Protein AF-A0A7V9L856-F1 (afdb_monomer_lite)

Foldseek 3Di:
DPCVVVVLLPQFFADDDDDPDLAPPDQAAFLLRADLVRLLRLQVSSLVNRVHGGPPLLLNQLLVQLLVLLVVLVVQPDQWLVSSLVSSVVSSVVSSVVSPRDPDDRRDSPDPVSSVVSNLLGGHGSNLVVVQSVQLSVLSNVSSPDNLSNQDGGPPPCSSVVVVVSSDRPSVVVSVCSSVPVCPDPPPPDDPQDECDVVNLVVLLVVLLVLLVQLLPDQAPVSNVVSVVVNVVVVVVSCVVPVRYDYDPVSVVSNVVSVVSSVVSVVVNVVPPPDPPDPDPDDDDD

Sequence (286 aa):
MRAVLFVFVLAACGSKGGGDKLTSLGDTKKMGELSKEEKKQLCEDFKAYQKKTKPSDEETLKMACNAKAAISTMSSPATDDVGVQAACKKELESCIAKKEKSEEKELDCSSEDFLGKMGECKEITVGEITDCVKDMASVMKKFAGEDLCSGMKAGDKDAITKIFDKMKSTRCEALETKCKGTDKAADPANAGGGQMDDKLAEEALVKVKEYTGKMCACKDKACASEVSGAMNKWGEEMAAKNPNVKPSPAMTKKLTDAATEYAACMTKLVAEEPPLQSPTPAPPAP

Radius of gyration: 23.54 Å; chains: 1; bounding box: 70×42×64 Å

Structure (mmCIF, N/CA/C/O backbone):
data_AF-A0A7V9L856-F1
#
_entry.id   AF-A0A7V9L856-F1
#
loop_
_atom_site.group_PDB
_atom_site.id
_atom_site.type_symbol
_atom_site.label_atom_id
_atom_site.label_alt_id
_atom_site.label_comp_id
_atom_site.label_asym_id
_atom_site.label_entity_id
_atom_site.label_seq_id
_atom_site.pdbx_PDB_ins_code
_atom_site.Cartn_x
_atom_site.Cartn_y
_atom_site.Cartn_z
_atom_site.occupancy
_atom_site.B_iso_or_equiv
_atom_site.auth_seq_id
_atom_site.auth_comp_id
_atom_site.auth_asym_id
_atom_site.auth_atom_id
_atom_site.pdbx_PDB_model_num
ATOM 1 N N . MET A 1 1 ? -8.037 -0.964 -4.495 1.00 31.69 1 MET A N 1
ATOM 2 C CA . MET A 1 1 ? -7.867 -1.836 -3.307 1.00 31.69 1 MET A CA 1
ATOM 3 C C . MET A 1 1 ? -8.458 -1.141 -2.090 1.00 31.69 1 MET A C 1
ATOM 5 O O . MET A 1 1 ? -8.125 0.011 -1.843 1.00 31.69 1 MET A O 1
ATOM 9 N N . ARG A 1 2 ? -9.340 -1.825 -1.347 1.00 35.34 2 ARG A N 1
ATOM 10 C CA . ARG A 1 2 ? -9.969 -1.395 -0.079 1.00 35.34 2 ARG A CA 1
ATOM 11 C C . ARG A 1 2 ? -8.966 -1.420 1.086 1.00 35.34 2 ARG A C 1
ATOM 13 O O . ARG A 1 2 ? -9.288 -1.767 2.210 1.00 35.34 2 ARG A O 1
ATOM 20 N N . ALA A 1 3 ? -7.753 -0.955 0.814 1.00 32.44 3 ALA A N 1
ATOM 21 C CA . ALA A 1 3 ? -6.708 -0.780 1.797 1.00 32.44 3 ALA A CA 1
ATOM 22 C C . ALA A 1 3 ? -7.041 0.360 2.773 1.00 32.44 3 ALA A C 1
ATOM 24 O O . ALA A 1 3 ? -6.212 0.694 3.578 1.00 32.44 3 ALA A O 1
ATOM 25 N N . VAL A 1 4 ? -8.223 0.984 2.759 1.00 33.94 4 VAL A N 1
ATOM 26 C CA . VAL A 1 4 ? -8.515 2.170 3.586 1.00 33.94 4 VAL A CA 1
ATOM 27 C C . VAL A 1 4 ? -8.671 1.825 5.071 1.00 33.94 4 VAL A C 1
ATOM 29 O O . VAL A 1 4 ? -8.356 2.662 5.901 1.00 33.94 4 VAL A O 1
ATOM 32 N N . LEU A 1 5 ? -9.045 0.596 5.434 1.00 34.75 5 LEU A N 1
ATOM 33 C CA . LEU A 1 5 ? -8.950 0.150 6.835 1.00 34.75 5 LEU A CA 1
ATOM 34 C C . LEU A 1 5 ? -7.512 -0.243 7.230 1.00 34.75 5 LEU A C 1
ATOM 36 O O . LEU A 1 5 ? -7.162 -0.177 8.401 1.00 34.75 5 LEU A O 1
ATOM 40 N N . PHE A 1 6 ? -6.655 -0.553 6.250 1.00 38.50 6 PHE A N 1
ATOM 41 C CA . PHE A 1 6 ? -5.248 -0.925 6.449 1.00 38.50 6 PHE A CA 1
ATOM 42 C C . PHE A 1 6 ? -4.265 0.253 6.342 1.00 38.50 6 PHE A C 1
ATOM 44 O O . PHE A 1 6 ? -3.268 0.297 7.046 1.00 38.50 6 PHE A O 1
ATOM 51 N N . VAL A 1 7 ? -4.552 1.252 5.511 1.00 36.50 7 VAL A N 1
ATOM 52 C CA . VAL A 1 7 ? -3.680 2.380 5.149 1.00 36.50 7 VAL A CA 1
ATOM 53 C C . VAL A 1 7 ? -3.661 3.427 6.252 1.00 36.50 7 VAL A C 1
ATOM 55 O O . VAL A 1 7 ? -2.636 4.067 6.442 1.00 36.50 7 VAL A O 1
ATOM 58 N N . PHE A 1 8 ? -4.724 3.539 7.053 1.00 38.59 8 PHE A N 1
ATOM 59 C CA . PHE A 1 8 ? -4.688 4.372 8.259 1.00 38.59 8 PHE A CA 1
ATOM 60 C C . PHE A 1 8 ? -3.885 3.741 9.416 1.00 38.59 8 PHE A C 1
ATOM 62 O O . PHE A 1 8 ? -3.640 4.419 10.406 1.00 38.59 8 PHE A O 1
ATOM 69 N N . VAL A 1 9 ? -3.423 2.486 9.287 1.00 41.38 9 VAL A N 1
ATOM 70 C CA . VAL A 1 9 ? -2.564 1.794 10.275 1.00 41.38 9 VAL A CA 1
ATOM 71 C C . VAL A 1 9 ? -1.160 1.479 9.712 1.00 41.38 9 VAL A C 1
ATOM 73 O O . VAL A 1 9 ? -0.295 0.997 10.434 1.00 41.38 9 VAL A O 1
ATOM 76 N N . LEU A 1 10 ? -0.891 1.768 8.431 1.00 39.25 10 LEU A N 1
ATOM 77 C CA . LEU A 1 10 ? 0.342 1.349 7.738 1.00 39.25 10 LEU A CA 1
ATOM 78 C C . LEU A 1 10 ? 1.483 2.376 7.713 1.00 39.25 10 LEU A C 1
ATOM 80 O O . LEU A 1 10 ? 2.558 2.056 7.209 1.00 39.25 10 LEU A O 1
ATOM 84 N N . ALA A 1 11 ? 1.315 3.573 8.271 1.00 40.41 11 ALA A N 1
ATOM 85 C CA . ALA A 1 11 ? 2.461 4.437 8.533 1.00 40.41 11 ALA A CA 1
ATOM 86 C C . ALA A 1 11 ? 3.005 4.103 9.928 1.00 40.41 11 ALA A C 1
ATOM 88 O O . ALA A 1 11 ? 2.312 4.323 10.913 1.00 40.41 11 ALA A O 1
ATOM 89 N N . ALA A 1 12 ? 4.237 3.587 9.973 1.00 39.78 12 ALA A N 1
ATOM 90 C CA . ALA A 1 12 ? 5.047 3.326 11.166 1.00 39.78 12 ALA A CA 1
ATOM 91 C C . ALA A 1 12 ? 4.727 2.056 11.989 1.00 39.78 12 ALA A C 1
ATOM 93 O O . ALA A 1 12 ? 4.062 2.134 13.018 1.00 39.78 12 ALA A O 1
ATOM 94 N N . CYS A 1 13 ? 5.337 0.905 11.624 1.00 38.56 13 CYS A N 1
ATOM 95 C CA . CYS A 1 13 ? 5.533 -0.210 12.573 1.00 38.56 13 CYS A CA 1
ATOM 96 C C . CYS A 1 13 ? 6.931 -0.933 12.609 1.00 38.56 13 CYS A C 1
ATOM 98 O O . CYS A 1 13 ? 7.249 -1.680 11.690 1.00 38.56 13 CYS A O 1
ATOM 100 N N . GLY A 1 14 ? 7.724 -0.804 13.693 1.00 32.06 14 GLY A N 1
ATOM 101 C CA . GLY A 1 14 ? 8.888 -1.589 14.160 1.00 32.06 14 GLY A CA 1
ATOM 102 C C . GLY A 1 14 ? 9.156 -1.626 15.707 1.00 32.06 14 GLY A C 1
ATOM 103 O O . GLY A 1 14 ? 9.701 -0.710 16.289 1.00 32.06 14 GLY A O 1
ATOM 104 N N . SER A 1 15 ? 8.837 -2.758 16.360 1.00 36.91 15 SER A N 1
ATOM 105 C CA . SER A 1 15 ? 9.537 -3.504 17.453 1.00 36.91 15 SER A CA 1
ATOM 106 C C . SER A 1 15 ? 9.844 -3.068 18.925 1.00 36.91 15 SER A C 1
ATOM 108 O O . SER A 1 15 ? 10.508 -2.089 19.214 1.00 36.91 15 SER A O 1
ATOM 110 N N . LYS A 1 16 ? 9.703 -4.113 19.784 1.00 36.34 16 LYS A N 1
ATOM 111 C CA . LYS A 1 16 ? 10.476 -4.542 20.994 1.00 36.34 16 LYS A CA 1
ATOM 112 C C . LYS A 1 16 ? 10.142 -3.885 22.350 1.00 36.34 16 LYS A C 1
ATOM 114 O O . LYS A 1 16 ? 10.869 -3.057 22.876 1.00 36.34 16 LYS A O 1
ATOM 119 N N . GLY A 1 17 ? 9.111 -4.412 23.014 1.00 36.50 17 GLY A N 1
ATOM 120 C CA . GLY A 1 17 ? 9.013 -4.344 24.476 1.00 36.50 17 GLY A CA 1
ATOM 121 C C . GLY A 1 17 ? 7.920 -5.260 25.018 1.00 36.50 17 GLY A C 1
ATOM 122 O O . GLY A 1 17 ? 6.753 -5.072 24.680 1.00 36.50 17 GLY A O 1
ATOM 123 N N . GLY A 1 18 ? 8.328 -6.232 25.837 1.00 38.56 18 GLY A N 1
ATOM 124 C CA . GLY A 1 18 ? 7.518 -7.315 26.394 1.00 38.56 18 GLY A CA 1
ATOM 125 C C . GLY A 1 18 ? 6.435 -6.851 27.363 1.00 38.56 18 GLY A C 1
ATOM 126 O O . GLY A 1 18 ? 6.676 -6.683 28.553 1.00 38.56 18 GLY A O 1
ATOM 127 N N . GLY A 1 19 ? 5.236 -6.689 26.820 1.00 52.72 19 GLY A N 1
ATOM 128 C CA . GLY A 1 19 ? 3.971 -6.756 27.533 1.00 52.72 19 GLY A CA 1
ATOM 129 C C . GLY A 1 19 ? 2.946 -7.257 26.526 1.00 52.72 19 GLY A C 1
ATOM 130 O O . GLY A 1 19 ? 2.721 -6.597 25.515 1.00 52.72 19 GLY A O 1
ATOM 131 N N . ASP A 1 20 ? 2.391 -8.449 26.744 1.00 67.88 20 ASP A N 1
ATOM 132 C CA . ASP A 1 20 ? 1.545 -9.136 25.757 1.00 67.88 20 ASP A CA 1
ATOM 133 C C . ASP A 1 20 ? 0.221 -8.416 25.468 1.00 67.88 20 ASP A C 1
ATOM 135 O O . ASP A 1 20 ? -0.442 -8.719 24.476 1.00 67.88 20 ASP A O 1
ATOM 139 N N . LYS A 1 21 ? -0.166 -7.434 26.284 1.00 79.94 21 LYS A N 1
ATOM 140 C CA . LYS A 1 21 ? -1.410 -6.682 26.109 1.00 79.94 21 LYS A CA 1
ATOM 141 C C . LYS A 1 21 ? -1.151 -5.342 25.435 1.00 79.94 21 LYS A C 1
ATOM 143 O O . LYS A 1 21 ? -0.389 -4.525 25.941 1.00 79.94 21 LYS A O 1
ATOM 148 N N . LEU A 1 22 ? -1.791 -5.145 24.283 1.00 87.50 22 LEU A N 1
ATOM 149 C CA . LEU A 1 22 ? -1.754 -3.884 23.544 1.00 87.50 22 LEU A CA 1
ATOM 150 C C . LEU A 1 22 ? -2.687 -2.856 24.186 1.00 87.50 22 LEU A C 1
ATOM 152 O O . LEU A 1 22 ? -2.328 -1.691 24.292 1.00 87.50 22 LEU A O 1
ATOM 156 N N . THR A 1 23 ? -3.863 -3.305 24.618 1.00 90.94 23 THR A N 1
ATOM 157 C CA . THR A 1 23 ? -4.911 -2.468 25.1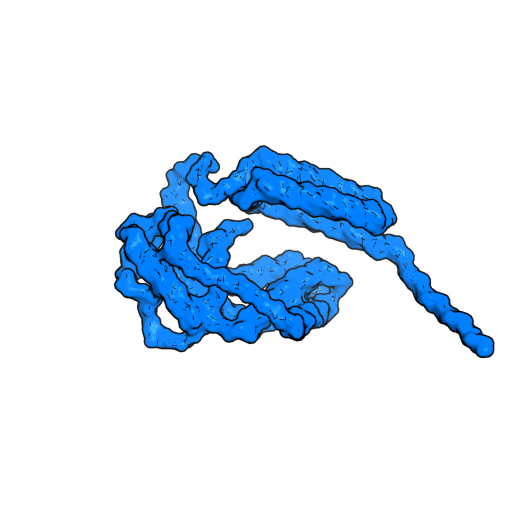98 1.00 90.94 23 THR A CA 1
ATOM 158 C C . THR A 1 23 ? -5.359 -3.015 26.548 1.00 90.94 23 THR A C 1
ATOM 160 O O . THR A 1 23 ? -5.170 -4.194 26.866 1.00 90.94 23 THR A O 1
ATOM 163 N N . SER A 1 24 ? -5.932 -2.130 27.360 1.00 90.56 24 SER A N 1
ATOM 164 C CA . SER A 1 24 ? -6.589 -2.482 28.622 1.00 90.56 24 SER A CA 1
ATOM 165 C C . SER A 1 24 ? -8.032 -2.967 28.436 1.00 90.56 24 SER A C 1
ATOM 167 O O . SER A 1 24 ? -8.600 -3.558 29.356 1.00 90.56 24 SER A O 1
ATOM 169 N N . LEU A 1 25 ? -8.619 -2.749 27.255 1.00 90.50 25 LEU A N 1
ATOM 170 C CA . LEU A 1 25 ? -9.952 -3.235 26.914 1.00 90.50 25 LEU A CA 1
ATOM 171 C C . LEU A 1 25 ? -9.926 -4.765 26.809 1.00 90.50 25 LEU A C 1
ATOM 173 O O . LEU A 1 25 ? -8.996 -5.343 26.254 1.00 90.50 25 LEU A O 1
ATOM 177 N N . GLY A 1 26 ? -10.929 -5.441 27.372 1.00 91.38 26 GLY A N 1
ATOM 178 C CA . GLY A 1 26 ? -10.974 -6.905 27.373 1.00 91.38 26 GLY A CA 1
ATOM 179 C C . GLY A 1 26 ? -10.980 -7.489 25.955 1.00 91.38 26 GLY A C 1
ATOM 180 O O . GLY A 1 26 ? -11.791 -7.084 25.127 1.00 91.38 26 GLY A O 1
ATOM 181 N N . ASP A 1 27 ? -10.127 -8.486 25.697 1.00 93.62 27 ASP A N 1
ATOM 182 C CA . ASP A 1 27 ? -9.896 -9.065 24.359 1.00 93.62 27 ASP A CA 1
ATOM 183 C C . ASP A 1 27 ? -11.153 -9.678 23.709 1.00 93.62 27 ASP A C 1
ATOM 185 O O . ASP A 1 27 ? -11.236 -9.811 22.486 1.00 93.62 27 ASP A O 1
ATOM 189 N N . THR A 1 28 ? -12.146 -10.057 24.515 1.00 95.31 28 THR A N 1
ATOM 190 C CA . THR A 1 28 ? -13.406 -10.662 24.059 1.00 95.31 28 THR A CA 1
ATOM 191 C C . THR A 1 28 ? -14.489 -9.642 23.731 1.00 95.31 28 THR A C 1
ATOM 193 O O . THR A 1 28 ? -15.503 -10.016 23.142 1.00 95.31 28 THR A O 1
ATOM 196 N N . LYS A 1 29 ? -14.304 -8.369 24.103 1.00 95.75 29 LYS A N 1
ATOM 197 C CA . LYS A 1 29 ? -15.305 -7.331 23.867 1.00 95.75 29 LYS A CA 1
ATOM 198 C C . LYS A 1 29 ? -15.411 -7.047 22.375 1.00 95.75 29 LYS A C 1
ATOM 200 O O . LYS A 1 29 ? -14.391 -6.909 21.697 1.00 95.75 29 LYS A O 1
ATOM 205 N N . LYS A 1 30 ? -16.636 -6.971 21.859 1.00 95.56 30 LYS A N 1
ATOM 206 C CA . LYS A 1 30 ? -16.882 -6.690 20.443 1.00 95.56 30 LYS A CA 1
ATOM 207 C C . LYS A 1 30 ? -16.739 -5.201 20.145 1.00 95.56 30 LYS A C 1
ATOM 209 O O . LYS A 1 30 ? -17.115 -4.358 20.957 1.00 95.56 30 LYS A O 1
ATOM 214 N N . MET A 1 31 ? -16.274 -4.857 18.949 1.00 92.25 31 MET A N 1
ATOM 215 C CA . MET A 1 31 ? -16.112 -3.463 18.520 1.00 92.25 31 MET A CA 1
ATOM 216 C C . MET A 1 31 ? -17.431 -2.688 18.490 1.00 92.25 31 MET A C 1
ATOM 218 O O . MET A 1 31 ? -17.453 -1.486 18.766 1.00 92.25 31 MET A O 1
ATOM 222 N N . GLY A 1 32 ? -18.541 -3.374 18.195 1.00 91.31 32 GLY A N 1
ATOM 223 C CA . GLY A 1 32 ? -19.883 -2.792 18.239 1.00 91.31 32 GLY A CA 1
ATOM 224 C C . GLY A 1 32 ? -20.369 -2.449 19.652 1.00 91.31 32 GLY A C 1
ATOM 225 O O . GLY A 1 32 ? -21.269 -1.626 19.789 1.00 91.31 32 GLY A O 1
ATOM 226 N N . GLU A 1 33 ? -19.766 -3.043 20.685 1.00 94.94 33 GLU A N 1
ATOM 227 C CA . GLU A 1 33 ? -20.121 -2.856 22.100 1.00 94.94 33 GLU A CA 1
ATOM 228 C C . GLU A 1 33 ? -19.256 -1.794 22.795 1.00 94.94 33 GLU A C 1
ATOM 230 O O . GLU A 1 33 ? -19.483 -1.479 23.964 1.00 94.94 33 GLU A O 1
ATOM 235 N N . LEU A 1 34 ? -18.239 -1.263 22.110 1.00 94.38 34 LEU A N 1
ATOM 236 C CA . LEU A 1 34 ? -17.375 -0.224 22.660 1.00 94.38 34 LEU A CA 1
ATOM 237 C C . LEU A 1 34 ? -18.100 1.125 22.693 1.00 94.38 34 LEU A C 1
ATOM 239 O O . LEU A 1 34 ? -18.639 1.580 21.676 1.00 94.38 34 LEU A O 1
ATOM 243 N N . SER A 1 35 ? -18.043 1.802 23.841 1.00 95.12 35 SER A N 1
ATOM 244 C CA . SER A 1 35 ? -18.462 3.201 23.958 1.00 95.12 35 SER A CA 1
ATOM 245 C C . SER A 1 35 ? -17.558 4.126 23.128 1.00 95.12 35 SER A C 1
ATOM 247 O O . SER A 1 35 ? -16.497 3.726 22.639 1.00 95.12 35 SER A O 1
ATOM 249 N N . LYS A 1 36 ? -17.950 5.397 22.964 1.00 93.94 36 LYS A N 1
ATOM 250 C CA . LYS A 1 36 ? -17.115 6.396 22.269 1.00 93.94 36 LYS A CA 1
ATOM 251 C C . LYS A 1 36 ? -15.766 6.575 22.979 1.00 93.94 36 LYS A C 1
ATOM 253 O O . LYS A 1 36 ? -14.732 6.670 22.324 1.00 93.94 36 LYS A O 1
ATOM 258 N N . GLU A 1 37 ? -15.780 6.565 24.307 1.00 94.50 37 GLU A N 1
ATOM 259 C CA . GLU A 1 37 ? -14.607 6.681 25.174 1.00 94.50 37 GLU A CA 1
ATOM 260 C C . GLU A 1 37 ? -13.709 5.449 25.061 1.00 94.50 37 GLU A C 1
ATOM 262 O O . GLU A 1 37 ? -12.496 5.593 24.948 1.00 94.50 37 GLU A O 1
ATOM 267 N N . GLU A 1 38 ? -14.284 4.245 25.014 1.00 95.25 38 GLU A N 1
ATOM 268 C CA . GLU A 1 38 ? -13.513 3.012 24.830 1.00 95.25 38 GLU A CA 1
ATOM 269 C C . GLU A 1 38 ? -12.890 2.933 23.436 1.00 95.25 38 GLU A C 1
ATOM 271 O O . GLU A 1 38 ? -11.726 2.573 23.307 1.00 95.25 38 GLU A O 1
ATOM 276 N N . LYS A 1 39 ? -13.609 3.335 22.381 1.00 92.56 39 LYS A N 1
ATOM 277 C CA . LYS A 1 39 ? -13.030 3.429 21.030 1.00 92.56 39 LYS A CA 1
ATOM 278 C C . LYS A 1 39 ? -11.881 4.435 20.978 1.00 92.56 39 LYS A C 1
ATOM 280 O O . LYS A 1 39 ? -10.856 4.163 20.355 1.00 92.56 39 LYS A O 1
ATOM 285 N N . LYS A 1 40 ? -12.027 5.575 21.661 1.00 92.56 40 LYS A N 1
ATOM 286 C CA . LYS A 1 40 ? -10.949 6.558 21.803 1.00 92.56 40 LYS A CA 1
ATOM 287 C C . LYS A 1 40 ? -9.756 5.965 22.555 1.00 92.56 40 LYS A C 1
ATOM 289 O O . LYS A 1 40 ? -8.633 6.109 22.087 1.00 92.56 40 LYS A O 1
ATOM 294 N N . GLN A 1 41 ? -9.989 5.256 23.659 1.00 94.25 41 GLN A N 1
ATOM 295 C CA . GLN A 1 41 ? -8.927 4.579 24.407 1.00 94.25 41 GLN A CA 1
ATOM 296 C C . GLN A 1 41 ? -8.202 3.542 23.545 1.00 94.25 41 GLN A C 1
ATOM 298 O O . GLN A 1 41 ? -6.978 3.542 23.505 1.00 94.25 41 GLN A O 1
ATOM 303 N N . LEU A 1 42 ? -8.938 2.708 22.805 1.00 92.31 42 LEU A N 1
ATOM 304 C CA . LEU A 1 42 ? -8.358 1.727 21.889 1.00 92.31 42 LEU A CA 1
ATOM 305 C C . LEU A 1 42 ? -7.481 2.395 20.824 1.00 92.31 42 LEU A C 1
ATOM 307 O O . LEU A 1 42 ? -6.412 1.891 20.487 1.00 92.31 42 LEU A O 1
ATOM 311 N N . CYS A 1 43 ? -7.920 3.543 20.304 1.00 92.06 43 CYS A N 1
ATOM 312 C CA . CYS A 1 43 ? -7.130 4.329 19.368 1.00 92.06 43 CYS A CA 1
ATOM 313 C C . CYS A 1 43 ? -5.825 4.835 19.989 1.00 92.06 43 CYS A C 1
ATOM 315 O O . CYS A 1 43 ? -4.764 4.681 19.387 1.00 92.06 43 CYS A O 1
ATOM 317 N N . GLU A 1 44 ? -5.887 5.418 21.189 1.00 92.19 44 GLU A N 1
ATOM 318 C CA . GLU A 1 44 ? -4.698 5.903 21.898 1.00 92.19 44 GLU A CA 1
ATOM 319 C C . GLU A 1 44 ? -3.745 4.750 22.248 1.00 92.19 44 GLU A C 1
ATOM 321 O O . GLU A 1 44 ? -2.531 4.895 22.107 1.00 92.19 44 GLU A O 1
ATOM 326 N N . ASP A 1 45 ? -4.278 3.578 22.604 1.00 92.62 45 ASP A N 1
ATOM 327 C CA . ASP A 1 45 ? -3.499 2.357 22.831 1.00 92.62 45 ASP A CA 1
ATOM 328 C C . ASP A 1 45 ? -2.793 1.905 21.539 1.00 92.62 45 ASP A C 1
ATOM 330 O O . ASP A 1 45 ? -1.592 1.624 21.555 1.00 92.62 45 ASP A O 1
ATOM 334 N N . PHE A 1 46 ? -3.485 1.906 20.389 1.00 90.06 46 PHE A N 1
ATOM 335 C CA . PHE A 1 46 ? -2.857 1.628 19.090 1.00 90.06 46 PHE A CA 1
ATOM 336 C C . PHE A 1 46 ? -1.804 2.666 18.722 1.00 90.06 46 PHE A C 1
ATOM 338 O O . PHE A 1 46 ? -0.739 2.302 18.230 1.00 90.06 46 PHE A O 1
ATOM 345 N N . LYS A 1 47 ? -2.060 3.946 18.984 1.00 88.88 47 LYS A N 1
ATOM 346 C CA . LYS A 1 47 ? -1.119 5.037 18.729 1.00 88.88 47 LYS A CA 1
ATOM 347 C C . LYS A 1 47 ? 0.135 4.911 19.594 1.00 88.88 47 LYS A C 1
ATOM 349 O O . LYS A 1 47 ? 1.249 5.074 19.097 1.00 88.88 47 LYS A O 1
ATOM 354 N N . ALA A 1 48 ? -0.020 4.588 20.876 1.00 90.50 48 ALA A N 1
ATOM 355 C CA . ALA A 1 48 ? 1.090 4.326 21.784 1.00 90.50 48 ALA A CA 1
ATOM 356 C C . ALA A 1 48 ? 1.875 3.075 21.364 1.00 90.50 48 ALA A C 1
ATOM 358 O O . ALA A 1 48 ? 3.109 3.097 21.348 1.00 90.50 48 ALA A O 1
ATOM 359 N N . TYR A 1 49 ? 1.170 2.010 20.969 1.00 87.81 49 TYR A N 1
ATOM 360 C CA . TYR A 1 49 ? 1.783 0.808 20.417 1.00 87.81 49 TYR A CA 1
ATOM 361 C C . TYR A 1 49 ? 2.589 1.133 19.159 1.00 87.81 49 TYR A C 1
ATOM 363 O O . TYR A 1 49 ? 3.771 0.818 19.137 1.00 87.81 49 TYR A O 1
ATOM 371 N N . GLN A 1 50 ? 2.017 1.848 18.185 1.00 83.69 50 GLN A N 1
ATOM 372 C CA . GLN A 1 50 ? 2.716 2.299 16.976 1.00 83.69 50 GLN A CA 1
ATOM 373 C C . GLN A 1 50 ? 3.967 3.112 17.313 1.00 83.69 50 GLN A C 1
ATOM 375 O O . GLN A 1 50 ? 5.037 2.793 16.815 1.00 83.69 50 GLN A O 1
ATOM 380 N N . LYS A 1 51 ? 3.883 4.105 18.213 1.00 85.88 51 LYS A N 1
ATOM 381 C CA . LYS A 1 51 ? 5.055 4.899 18.638 1.00 85.88 51 LYS A CA 1
ATOM 382 C C . LYS A 1 51 ? 6.170 4.025 19.216 1.00 85.88 51 LYS A C 1
ATOM 384 O O . LYS A 1 51 ? 7.343 4.267 18.951 1.00 85.88 51 LYS A O 1
ATOM 389 N N . LYS A 1 52 ? 5.808 3.014 20.009 1.00 85.38 52 LYS A N 1
ATOM 390 C CA . LYS A 1 52 ? 6.756 2.070 20.619 1.00 85.38 52 LYS A CA 1
ATOM 391 C C . LYS A 1 52 ? 7.331 1.103 19.597 1.00 85.38 52 LYS A C 1
ATOM 393 O O . LYS A 1 52 ? 8.499 0.742 19.665 1.00 85.38 52 LYS A O 1
ATOM 398 N N . THR A 1 53 ? 6.481 0.628 18.707 1.00 83.56 53 THR A N 1
ATOM 399 C CA . THR A 1 53 ? 6.834 -0.290 17.655 1.00 83.56 53 THR A CA 1
ATOM 400 C C . THR A 1 53 ? 6.882 0.492 16.365 1.00 83.56 53 THR A C 1
ATOM 402 O O . THR A 1 53 ? 6.152 0.097 15.491 1.00 83.56 53 THR A O 1
ATOM 405 N N . LYS A 1 54 ? 7.658 1.563 16.186 1.00 81.19 54 LYS A N 1
ATOM 406 C CA . LYS A 1 54 ? 7.843 2.254 14.889 1.00 81.19 54 LYS A CA 1
ATOM 407 C C . LYS A 1 54 ? 9.255 1.923 14.363 1.00 81.19 54 LYS A C 1
ATOM 409 O O . LYS A 1 54 ? 10.173 1.934 15.180 1.00 81.19 54 LYS A O 1
ATOM 414 N N . PRO A 1 55 ? 9.471 1.609 13.061 1.00 82.69 55 PRO A N 1
ATOM 415 C CA . PRO A 1 55 ? 10.815 1.372 12.553 1.00 82.69 55 PRO A CA 1
ATOM 416 C C . PRO A 1 55 ? 11.613 2.651 12.739 1.00 82.69 55 PRO A C 1
ATOM 418 O O . PRO A 1 55 ? 11.040 3.745 12.748 1.00 82.69 55 PRO A O 1
ATOM 421 N N . SER A 1 56 ? 12.930 2.544 12.844 1.00 88.31 56 SER A N 1
ATOM 422 C CA . SER A 1 56 ? 13.752 3.750 12.842 1.00 88.31 56 SER A CA 1
ATOM 423 C C . SER A 1 56 ? 13.457 4.598 11.593 1.00 88.31 56 SER A C 1
ATOM 425 O O . SER A 1 56 ? 12.969 4.096 10.573 1.00 88.31 56 SER A O 1
ATOM 427 N N . ASP A 1 57 ? 13.748 5.897 11.643 1.00 87.69 57 ASP A N 1
ATOM 428 C CA . ASP A 1 57 ? 13.581 6.756 10.462 1.00 87.69 57 ASP A CA 1
ATOM 429 C C . ASP A 1 57 ? 14.405 6.229 9.271 1.00 87.69 57 ASP A C 1
ATOM 431 O O . ASP A 1 57 ? 13.992 6.359 8.121 1.00 87.69 57 ASP A O 1
ATOM 435 N N . GLU A 1 58 ? 15.531 5.561 9.544 1.00 89.38 58 GLU A N 1
ATOM 436 C CA . GLU A 1 58 ? 16.351 4.877 8.543 1.00 89.38 58 GLU A CA 1
ATOM 437 C C . GLU A 1 58 ? 15.650 3.644 7.953 1.00 89.38 58 GLU A C 1
ATOM 439 O O . GLU A 1 58 ? 15.599 3.499 6.733 1.00 89.38 58 GLU A O 1
ATOM 444 N N . GLU A 1 59 ? 15.064 2.778 8.785 1.00 90.19 59 GLU A N 1
ATOM 445 C CA . GLU A 1 59 ? 14.284 1.620 8.326 1.00 90.19 59 GLU A CA 1
ATOM 446 C C . GLU A 1 59 ? 13.055 2.061 7.518 1.00 90.19 59 GLU A C 1
ATOM 448 O O . GLU A 1 59 ? 12.740 1.471 6.485 1.00 90.19 59 GLU A O 1
ATOM 453 N N . THR A 1 60 ? 12.390 3.131 7.958 1.00 88.06 60 THR A N 1
ATOM 454 C CA . THR A 1 60 ? 11.227 3.718 7.282 1.00 88.06 60 THR A CA 1
ATOM 455 C C . THR A 1 60 ? 11.620 4.302 5.927 1.00 88.06 60 THR A C 1
ATOM 457 O O . THR A 1 60 ? 10.980 4.001 4.918 1.00 88.06 60 THR A O 1
ATOM 460 N N . LEU A 1 61 ? 12.710 5.077 5.874 1.00 88.88 61 LEU A N 1
ATOM 461 C CA . LEU A 1 61 ? 13.262 5.609 4.628 1.00 88.88 61 LEU A CA 1
ATOM 462 C C . LEU A 1 61 ? 13.643 4.476 3.674 1.00 88.88 61 LEU A C 1
ATOM 464 O O . LEU A 1 61 ? 13.266 4.500 2.504 1.00 88.88 61 LEU A O 1
ATOM 468 N N . LYS A 1 62 ? 14.348 3.457 4.172 1.00 90.38 62 LYS A N 1
ATOM 469 C CA . LYS A 1 62 ? 14.755 2.303 3.369 1.00 90.38 62 LYS A CA 1
ATOM 470 C C . LYS A 1 62 ? 13.547 1.558 2.814 1.00 90.38 62 LYS A C 1
ATOM 472 O O . LYS A 1 62 ? 13.546 1.227 1.636 1.00 90.38 62 LYS A O 1
ATOM 477 N N . MET A 1 63 ? 12.509 1.335 3.620 1.00 88.31 63 MET A N 1
ATOM 478 C CA . MET A 1 63 ? 11.271 0.690 3.182 1.00 88.31 63 MET A CA 1
ATOM 479 C C . MET A 1 63 ? 10.562 1.494 2.084 1.00 88.31 63 MET A C 1
ATOM 481 O O . MET A 1 63 ? 10.205 0.932 1.048 1.00 88.31 63 MET A O 1
ATOM 485 N N . ALA A 1 64 ? 10.402 2.806 2.280 1.00 87.88 64 ALA A N 1
ATOM 486 C CA . ALA A 1 64 ? 9.787 3.689 1.293 1.00 87.88 64 ALA A CA 1
ATOM 487 C C . ALA A 1 64 ? 10.588 3.713 -0.019 1.00 87.88 64 ALA A C 1
ATOM 489 O O . ALA A 1 64 ? 10.021 3.584 -1.107 1.00 87.88 64 ALA A O 1
ATOM 490 N N . CYS A 1 65 ? 11.914 3.807 0.078 1.00 91.88 65 CYS A N 1
ATOM 491 C CA . CYS A 1 65 ? 12.798 3.787 -1.077 1.00 91.88 65 CYS A CA 1
ATOM 492 C C . CYS A 1 65 ? 12.827 2.430 -1.783 1.00 91.88 65 CYS A C 1
ATOM 494 O O . CYS A 1 65 ? 12.830 2.397 -3.008 1.00 91.88 65 CYS A O 1
ATOM 496 N N . ASN A 1 66 ? 12.769 1.323 -1.043 1.00 90.75 66 ASN A N 1
ATOM 497 C CA . ASN A 1 66 ? 12.643 -0.025 -1.594 1.00 90.75 66 ASN A CA 1
ATOM 498 C C . ASN A 1 66 ? 11.358 -0.164 -2.416 1.00 90.75 66 ASN A C 1
ATOM 500 O O . ASN A 1 66 ? 11.397 -0.655 -3.542 1.00 90.75 66 ASN A O 1
ATOM 504 N N . ALA A 1 67 ? 10.225 0.306 -1.887 1.00 88.19 67 ALA A N 1
ATOM 505 C CA . ALA A 1 67 ? 8.959 0.288 -2.611 1.00 88.19 67 ALA A CA 1
ATOM 506 C C . ALA A 1 67 ? 9.013 1.168 -3.874 1.00 88.19 67 ALA A C 1
ATOM 508 O O . ALA A 1 67 ? 8.626 0.719 -4.953 1.00 88.19 67 ALA A O 1
ATOM 509 N N . LYS A 1 68 ? 9.545 2.394 -3.767 1.00 88.94 68 LYS A N 1
ATOM 510 C CA . LYS A 1 68 ? 9.715 3.324 -4.900 1.00 88.94 68 LYS A CA 1
ATOM 511 C C . LYS A 1 68 ? 10.614 2.736 -5.992 1.00 88.94 68 LYS A C 1
ATOM 513 O O . LYS A 1 68 ? 10.264 2.806 -7.167 1.00 88.94 68 LYS A O 1
ATOM 518 N N . ALA A 1 69 ? 11.728 2.124 -5.600 1.00 92.00 69 ALA A N 1
ATOM 519 C CA . ALA A 1 69 ? 12.660 1.459 -6.500 1.00 92.00 69 ALA A CA 1
ATOM 520 C C . ALA A 1 69 ? 12.036 0.231 -7.175 1.00 92.00 69 ALA A C 1
ATOM 522 O O . ALA A 1 69 ? 12.149 0.064 -8.383 1.00 92.00 69 ALA A O 1
ATOM 523 N N . ALA A 1 70 ? 11.313 -0.608 -6.430 1.00 89.81 70 ALA A N 1
ATOM 524 C CA . ALA A 1 70 ? 10.597 -1.736 -7.019 1.00 89.81 70 ALA A CA 1
ATOM 525 C C . ALA A 1 70 ? 9.565 -1.261 -8.059 1.00 89.81 70 ALA A C 1
ATOM 527 O O . ALA A 1 70 ? 9.492 -1.823 -9.149 1.00 89.81 70 ALA A O 1
ATOM 528 N N . ILE A 1 71 ? 8.824 -0.185 -7.775 1.00 86.94 71 ILE A N 1
ATOM 529 C CA . ILE A 1 71 ? 7.864 0.404 -8.721 1.00 86.94 71 ILE A CA 1
ATOM 530 C C . ILE A 1 71 ? 8.562 0.939 -9.978 1.00 86.94 71 ILE A C 1
ATOM 532 O O . ILE A 1 71 ? 8.100 0.675 -11.087 1.00 86.94 71 ILE A O 1
ATOM 536 N N . SER A 1 72 ? 9.686 1.645 -9.842 1.00 88.38 72 SER A N 1
ATOM 537 C CA . SER A 1 72 ? 10.382 2.228 -10.997 1.00 88.38 72 SER A CA 1
ATOM 538 C C . SER A 1 72 ? 10.948 1.174 -11.955 1.00 88.38 72 SER A C 1
ATOM 540 O O . SER A 1 72 ? 11.021 1.418 -13.163 1.00 88.38 72 SER A O 1
ATOM 542 N N . THR A 1 73 ? 11.266 -0.032 -11.469 1.00 90.00 73 THR A N 1
ATOM 543 C CA . THR A 1 73 ? 11.714 -1.121 -12.352 1.00 90.00 73 THR A CA 1
ATOM 544 C C . THR A 1 73 ? 10.659 -1.578 -13.351 1.00 90.00 73 THR A C 1
ATOM 546 O O . THR A 1 73 ? 11.030 -2.095 -14.401 1.00 90.00 73 THR A O 1
ATOM 549 N N . MET A 1 74 ? 9.366 -1.344 -13.092 1.00 83.62 74 MET A N 1
ATOM 550 C CA . MET A 1 74 ? 8.310 -1.661 -14.061 1.00 83.62 74 MET A CA 1
ATOM 551 C C . MET A 1 74 ? 8.473 -0.888 -15.371 1.00 83.62 74 MET A C 1
ATOM 553 O O . MET A 1 74 ? 8.019 -1.340 -16.417 1.00 83.62 74 MET A O 1
ATOM 557 N N . SER A 1 75 ? 9.110 0.282 -15.303 1.00 84.06 75 SER A N 1
ATOM 558 C CA . SER A 1 75 ? 9.440 1.122 -16.455 1.00 84.06 75 SER A CA 1
ATOM 559 C C . SER A 1 75 ? 10.880 0.945 -16.946 1.00 84.06 75 SER A C 1
ATOM 561 O O . SER A 1 75 ? 11.318 1.680 -17.828 1.00 84.06 75 SER A O 1
ATOM 563 N N . SER A 1 76 ? 11.637 0.004 -16.373 1.00 86.44 76 SER A N 1
ATOM 564 C CA . SER A 1 76 ? 13.031 -0.218 -16.755 1.00 86.44 76 SER A CA 1
ATOM 565 C C . SER A 1 76 ? 13.126 -0.750 -18.191 1.00 86.44 76 SER A C 1
ATOM 567 O O . SER A 1 76 ? 12.397 -1.677 -18.540 1.00 86.44 76 SER A O 1
ATOM 569 N N . PRO A 1 77 ? 14.055 -0.233 -19.018 1.00 88.62 77 PRO A N 1
ATOM 570 C CA . PRO A 1 77 ? 14.318 -0.772 -20.352 1.00 88.62 77 PRO A CA 1
ATOM 571 C C . PRO A 1 77 ? 15.122 -2.083 -20.320 1.00 88.62 77 PRO A C 1
ATOM 573 O O . PRO A 1 77 ? 15.383 -2.666 -21.371 1.00 88.62 77 PRO A O 1
ATOM 576 N N . ALA A 1 78 ? 15.568 -2.533 -19.141 1.00 92.88 78 ALA A N 1
ATOM 577 C CA . ALA A 1 78 ? 16.342 -3.760 -19.003 1.00 92.88 78 ALA A CA 1
ATOM 578 C C . ALA A 1 78 ? 15.521 -4.993 -19.415 1.00 92.88 78 ALA A C 1
ATOM 580 O O . ALA A 1 78 ? 14.354 -5.134 -19.051 1.00 92.88 78 ALA A O 1
ATOM 581 N N . THR A 1 79 ? 16.157 -5.899 -20.158 1.00 93.31 79 THR A N 1
ATOM 582 C CA . THR A 1 79 ? 15.520 -7.115 -20.696 1.00 93.31 79 THR A CA 1
ATOM 583 C C . THR A 1 79 ? 15.949 -8.392 -19.975 1.00 93.31 79 THR A C 1
ATOM 585 O O . THR A 1 79 ? 15.385 -9.453 -20.227 1.00 93.31 79 THR A O 1
ATOM 588 N N . ASP A 1 80 ? 16.902 -8.289 -19.050 1.00 96.19 80 ASP A N 1
ATOM 589 C CA . ASP A 1 80 ? 17.422 -9.384 -18.239 1.00 96.19 80 ASP A CA 1
ATOM 590 C C . ASP A 1 80 ? 17.327 -9.074 -16.735 1.00 96.19 80 ASP A C 1
ATOM 592 O O . ASP A 1 80 ? 17.262 -7.914 -16.313 1.00 96.19 80 ASP A O 1
ATOM 596 N N . ASP A 1 81 ? 17.310 -10.131 -15.919 1.00 95.81 81 ASP A N 1
ATOM 597 C CA . ASP A 1 81 ? 17.159 -10.026 -14.465 1.00 95.81 81 ASP A CA 1
ATOM 598 C C . ASP A 1 81 ? 18.269 -9.168 -13.839 1.00 95.81 81 ASP A C 1
ATOM 600 O O . ASP A 1 81 ? 17.991 -8.346 -12.970 1.00 95.81 81 ASP A O 1
ATOM 604 N N . VAL A 1 82 ? 19.517 -9.295 -14.302 1.00 96.75 82 VAL A N 1
ATOM 605 C CA . VAL A 1 82 ? 20.656 -8.554 -13.737 1.00 96.75 82 VAL A CA 1
ATOM 606 C C . VAL A 1 82 ? 20.487 -7.053 -13.971 1.00 96.75 82 VAL A C 1
ATOM 608 O O . VAL A 1 82 ? 20.665 -6.261 -13.044 1.00 96.75 82 VAL A O 1
ATOM 611 N N . GLY A 1 83 ? 20.083 -6.656 -15.178 1.00 96.00 83 GLY A N 1
ATOM 612 C CA . GLY A 1 83 ? 19.798 -5.270 -15.529 1.00 96.00 83 GLY A CA 1
ATOM 613 C C . GLY A 1 83 ? 18.637 -4.681 -14.724 1.00 96.00 83 GLY A C 1
ATOM 614 O O . GLY A 1 83 ? 18.741 -3.555 -14.231 1.00 96.00 83 GLY A O 1
ATOM 615 N N . VAL A 1 84 ? 17.553 -5.439 -14.522 1.00 95.38 84 VAL A N 1
ATOM 616 C CA . VAL A 1 84 ? 16.410 -5.003 -13.699 1.00 95.38 84 VAL A CA 1
ATOM 617 C C . VAL A 1 84 ? 16.817 -4.822 -12.236 1.00 95.38 84 VAL A C 1
ATOM 619 O O . VAL A 1 84 ? 16.498 -3.799 -11.626 1.00 95.38 84 VAL A O 1
ATOM 622 N N . GLN A 1 85 ? 17.565 -5.773 -11.676 1.00 95.69 85 GLN A N 1
ATOM 623 C CA . GLN A 1 85 ? 18.056 -5.698 -10.299 1.00 95.69 85 GLN A CA 1
ATOM 624 C C . GLN A 1 85 ? 19.022 -4.523 -10.105 1.00 95.69 85 GLN A C 1
ATOM 626 O O . GLN A 1 85 ? 18.932 -3.812 -9.103 1.00 95.69 85 GLN A O 1
ATOM 631 N N . ALA A 1 86 ? 19.917 -4.278 -11.066 1.00 96.75 86 ALA A N 1
ATOM 632 C CA . ALA A 1 86 ? 20.832 -3.140 -11.040 1.00 96.75 86 ALA A CA 1
ATOM 633 C C . ALA A 1 86 ? 20.084 -1.798 -11.117 1.00 96.75 86 ALA A C 1
ATOM 635 O O . ALA A 1 86 ? 20.388 -0.883 -10.350 1.00 96.75 86 ALA A O 1
ATOM 636 N N . ALA A 1 87 ? 19.073 -1.690 -11.987 1.00 95.56 87 ALA A N 1
ATOM 637 C CA . ALA A 1 87 ? 18.223 -0.505 -12.078 1.00 95.56 87 ALA A CA 1
ATOM 638 C C . ALA A 1 87 ? 17.472 -0.243 -10.762 1.00 95.56 87 ALA A C 1
ATOM 640 O O . ALA A 1 87 ? 17.477 0.882 -10.268 1.00 95.56 87 ALA A O 1
ATOM 641 N N . CYS A 1 88 ? 16.908 -1.291 -10.151 1.00 96.56 88 CYS A N 1
ATOM 642 C CA . CYS A 1 88 ? 16.269 -1.202 -8.840 1.00 96.56 88 CYS A CA 1
ATOM 643 C C . CYS A 1 88 ? 17.229 -0.658 -7.776 1.00 96.56 88 CYS A C 1
ATOM 645 O O . CYS A 1 88 ? 16.922 0.317 -7.094 1.00 96.56 88 CYS A O 1
ATOM 647 N N . LYS A 1 89 ? 18.423 -1.255 -7.660 1.00 96.75 89 LYS A N 1
ATOM 648 C CA . LYS A 1 89 ? 19.423 -0.853 -6.660 1.00 96.75 89 LYS A CA 1
ATOM 649 C C . LYS A 1 89 ? 19.858 0.597 -6.840 1.00 96.75 89 LYS A C 1
ATOM 651 O O . LYS A 1 89 ? 19.931 1.332 -5.862 1.00 96.75 89 LYS A O 1
ATOM 656 N N . LYS A 1 90 ? 20.057 1.034 -8.084 1.00 96.75 90 LYS A N 1
ATOM 657 C CA . LYS A 1 90 ? 20.393 2.427 -8.397 1.00 96.75 90 LYS A CA 1
ATOM 658 C C . LYS A 1 90 ? 19.306 3.405 -7.931 1.00 96.75 90 LYS A C 1
ATOM 660 O O . LYS A 1 90 ? 19.622 4.444 -7.352 1.00 96.75 90 LYS A O 1
ATOM 665 N N . GLU A 1 91 ? 18.035 3.083 -8.161 1.00 94.94 91 GLU A N 1
ATOM 666 C CA . GLU A 1 91 ? 16.908 3.917 -7.720 1.00 94.94 91 GLU A CA 1
ATOM 667 C C . GLU A 1 91 ? 16.753 3.924 -6.195 1.00 94.94 91 GLU A C 1
ATOM 669 O O . GLU A 1 91 ? 16.502 4.974 -5.599 1.00 94.94 91 GLU A O 1
ATOM 674 N N . LEU A 1 92 ? 16.980 2.779 -5.550 1.00 94.81 92 LEU A N 1
ATOM 675 C CA . LEU A 1 92 ? 17.011 2.658 -4.094 1.00 94.81 92 LEU A CA 1
ATOM 676 C C . LEU A 1 92 ? 18.099 3.552 -3.485 1.00 94.81 92 LEU A C 1
ATOM 678 O O . LEU A 1 92 ? 17.806 4.363 -2.606 1.00 94.81 92 LEU A O 1
ATOM 682 N N . GLU A 1 93 ? 19.337 3.443 -3.972 1.00 95.62 93 GLU A N 1
ATOM 683 C CA . GLU A 1 93 ? 20.473 4.255 -3.521 1.00 95.62 93 GLU A CA 1
ATOM 684 C C . GLU A 1 93 ? 20.216 5.749 -3.740 1.00 95.62 93 GLU A C 1
ATOM 686 O O . GLU A 1 93 ? 20.431 6.557 -2.833 1.00 95.62 93 GLU A O 1
ATOM 691 N N . SER A 1 94 ? 19.687 6.120 -4.912 1.00 95.44 94 SER A N 1
ATOM 692 C CA . SER A 1 94 ? 19.321 7.506 -5.218 1.00 95.44 94 SER A CA 1
ATOM 693 C C . SER A 1 94 ? 18.254 8.043 -4.261 1.00 95.44 94 SER A C 1
ATOM 695 O O . SER A 1 94 ? 18.361 9.172 -3.777 1.00 95.44 94 SER A O 1
ATOM 697 N N . CYS A 1 95 ? 17.236 7.238 -3.955 1.00 94.38 95 CYS A N 1
ATOM 698 C CA . CYS A 1 95 ? 16.179 7.614 -3.025 1.00 94.38 95 CYS A CA 1
ATOM 699 C C . CYS A 1 95 ? 16.710 7.799 -1.596 1.00 94.38 95 CYS A C 1
ATOM 701 O O . CYS A 1 95 ? 16.440 8.828 -0.972 1.00 94.38 95 CYS A O 1
ATOM 703 N N . ILE A 1 96 ? 17.524 6.860 -1.099 1.00 93.69 96 ILE A N 1
ATOM 704 C CA . ILE A 1 96 ? 18.127 6.950 0.239 1.00 93.69 96 ILE A CA 1
ATOM 705 C C . ILE A 1 96 ? 19.028 8.188 0.338 1.00 93.69 96 ILE A C 1
ATOM 707 O O . ILE A 1 96 ? 18.968 8.917 1.330 1.00 93.69 96 ILE A O 1
ATOM 711 N N . ALA A 1 97 ? 19.817 8.478 -0.703 1.00 95.50 97 ALA A N 1
ATOM 712 C CA . ALA A 1 97 ? 20.702 9.640 -0.742 1.00 95.50 97 ALA A CA 1
ATOM 713 C C . ALA A 1 97 ? 19.945 10.976 -0.641 1.00 95.50 97 ALA A C 1
ATOM 715 O O . ALA A 1 97 ? 20.440 11.915 -0.017 1.00 95.50 97 ALA A O 1
ATOM 716 N N . LYS A 1 98 ? 18.733 11.060 -1.207 1.00 94.19 98 LYS A N 1
ATOM 717 C CA . LYS A 1 98 ? 17.895 12.269 -1.145 1.00 94.19 98 LYS A CA 1
ATOM 718 C C . LYS A 1 98 ? 17.280 12.518 0.232 1.00 94.19 98 LYS A C 1
ATOM 720 O O . LYS A 1 98 ? 16.890 13.651 0.500 1.00 94.19 98 LYS A O 1
ATOM 725 N N . LYS A 1 99 ? 17.207 11.501 1.103 1.00 89.00 99 LYS A N 1
ATOM 726 C CA . LYS A 1 99 ? 16.592 11.587 2.443 1.00 89.00 99 LYS A CA 1
ATOM 727 C C . LYS A 1 99 ? 15.232 12.298 2.424 1.00 89.00 99 LYS A C 1
ATOM 729 O O . LYS A 1 99 ? 14.961 13.136 3.286 1.00 89.00 99 LYS A O 1
ATOM 734 N N . GLU A 1 100 ? 14.391 11.991 1.434 1.00 77.12 100 GLU A N 1
ATOM 735 C CA . GLU A 1 100 ? 13.031 12.533 1.375 1.00 77.12 100 GLU A CA 1
ATOM 736 C C . GLU A 1 100 ? 12.290 12.087 2.639 1.00 77.12 100 GLU A C 1
ATOM 738 O O . GLU A 1 100 ? 12.002 10.905 2.830 1.00 77.12 100 GLU A O 1
ATOM 743 N N . LYS A 1 101 ? 12.044 13.032 3.550 1.00 69.00 101 LYS A N 1
ATOM 744 C CA . LYS A 1 101 ? 11.261 12.757 4.750 1.00 69.00 101 LYS A CA 1
ATOM 745 C C . LYS A 1 101 ? 9.815 12.560 4.320 1.00 69.00 101 LYS A C 1
ATOM 747 O O . LYS A 1 101 ? 9.231 13.442 3.697 1.00 69.00 101 LYS A O 1
ATOM 752 N N . SER A 1 102 ? 9.241 11.418 4.675 1.00 63.88 102 SER A N 1
ATOM 753 C CA . SER A 1 102 ? 7.795 11.250 4.613 1.00 63.88 102 SER A CA 1
ATOM 754 C C . SER A 1 102 ? 7.173 12.118 5.703 1.00 63.88 102 SER A C 1
ATOM 756 O O . SER A 1 102 ? 7.542 11.994 6.870 1.00 63.88 102 SER A O 1
ATOM 758 N N . GLU A 1 103 ? 6.235 12.990 5.341 1.00 66.62 103 GLU A N 1
ATOM 759 C CA . GLU A 1 103 ? 5.394 13.667 6.326 1.00 66.62 103 GLU A CA 1
ATOM 760 C C . GLU A 1 103 ? 4.470 12.624 6.961 1.00 66.62 103 GLU A C 1
ATOM 762 O O . GLU A 1 103 ? 3.513 12.148 6.348 1.00 66.62 103 GLU A O 1
ATOM 767 N N . GLU A 1 104 ? 4.786 12.206 8.183 1.00 65.56 104 GLU A N 1
ATOM 768 C CA . GLU A 1 104 ? 3.913 11.325 8.947 1.00 65.56 104 GLU A CA 1
ATOM 769 C C . GLU A 1 104 ? 2.740 12.133 9.490 1.00 65.56 104 GLU A C 1
ATOM 771 O O . GLU A 1 104 ? 2.894 12.994 10.357 1.00 65.56 104 GLU A O 1
ATOM 776 N N . LYS A 1 105 ? 1.540 11.841 8.989 1.00 71.62 105 LYS A N 1
ATOM 777 C CA . LYS A 1 105 ? 0.321 12.305 9.643 1.00 71.62 105 LYS A CA 1
ATOM 778 C C . LYS A 1 105 ? 0.114 11.479 10.902 1.00 71.62 105 LYS A C 1
ATOM 780 O O . LYS A 1 105 ? -0.091 10.270 10.831 1.00 71.62 105 LYS A O 1
ATOM 785 N N . GLU A 1 106 ? 0.177 12.145 12.047 1.00 75.69 106 GLU A N 1
ATOM 786 C CA . GLU A 1 106 ? -0.140 11.521 13.323 1.00 75.69 106 GLU A CA 1
ATOM 787 C C . GLU A 1 106 ? -1.610 11.071 13.330 1.00 75.69 106 GLU A C 1
ATOM 789 O O . GLU A 1 106 ? -2.494 11.777 12.841 1.00 75.69 106 GLU A O 1
ATOM 794 N N . LEU A 1 107 ? -1.869 9.878 13.873 1.00 78.12 107 LEU A N 1
ATOM 795 C CA . LEU A 1 107 ? -3.219 9.337 13.996 1.00 78.12 107 LEU A CA 1
ATOM 796 C C . LEU A 1 107 ? -4.075 10.257 14.889 1.00 78.12 107 LEU A C 1
ATOM 798 O O . LEU A 1 107 ? -3.732 10.499 16.056 1.00 78.12 107 LEU A O 1
ATOM 802 N N . ASP A 1 108 ? -5.188 10.751 14.340 1.00 85.19 108 ASP A N 1
ATOM 803 C CA . ASP A 1 108 ? -6.172 11.556 15.066 1.00 85.19 108 ASP A CA 1
ATOM 804 C C . ASP A 1 108 ? -7.279 10.672 15.655 1.00 85.19 108 ASP A C 1
ATOM 806 O O . ASP A 1 108 ? -8.292 10.366 15.015 1.00 85.19 108 ASP A O 1
ATOM 810 N N . CYS A 1 109 ? -7.082 10.300 16.918 1.00 87.75 109 CYS A N 1
ATOM 811 C CA . CYS A 1 109 ? -8.017 9.506 17.711 1.00 87.75 109 CYS A CA 1
ATOM 812 C C . CYS A 1 109 ? -9.294 10.244 18.128 1.00 87.75 109 CYS A C 1
ATOM 814 O O . CYS A 1 109 ? -10.174 9.646 18.749 1.00 87.75 109 CYS A O 1
ATOM 816 N N . SER A 1 110 ? -9.411 11.531 17.795 1.00 85.12 110 SER A N 1
ATOM 817 C CA . SER A 1 110 ? -10.629 12.313 18.009 1.00 85.12 110 SER A CA 1
ATOM 818 C C . SER A 1 110 ? -11.490 12.413 16.750 1.00 85.12 110 SER A C 1
ATOM 820 O O . SER A 1 110 ? -12.632 12.863 16.842 1.00 85.12 110 SER A O 1
ATOM 822 N N . SER A 1 111 ? -10.981 11.980 15.591 1.00 84.69 111 SER A N 1
ATOM 823 C CA . SER A 1 111 ? -11.728 12.053 14.339 1.00 84.69 111 SER A CA 1
ATOM 824 C C . SER A 1 111 ? -12.951 11.128 14.365 1.00 84.69 111 SER A C 1
ATOM 826 O O . SER A 1 111 ? -12.854 9.919 14.597 1.00 84.69 111 SER A O 1
ATOM 828 N N . GLU A 1 112 ? -14.133 11.692 14.102 1.00 82.25 112 GLU A N 1
ATOM 829 C CA . GLU A 1 112 ? -15.373 10.905 14.024 1.00 82.25 112 GLU A CA 1
ATOM 830 C C . GLU A 1 112 ? -15.324 9.879 12.887 1.00 82.25 112 GLU A C 1
ATOM 832 O O . GLU A 1 112 ? -15.927 8.814 12.993 1.00 82.25 112 GLU A O 1
ATOM 837 N N . ASP A 1 113 ? -14.531 10.154 11.851 1.00 78.19 113 ASP A N 1
ATOM 838 C CA . ASP A 1 113 ? -14.305 9.262 10.715 1.00 78.19 113 ASP A CA 1
ATOM 839 C C . ASP A 1 113 ? -13.635 7.943 11.145 1.00 78.19 113 ASP A C 1
ATOM 841 O O . ASP A 1 113 ? -14.055 6.855 10.742 1.00 78.19 113 ASP A O 1
ATOM 845 N N . PHE A 1 114 ? -12.627 8.014 12.023 1.00 75.75 114 PHE A N 1
ATOM 846 C CA . PHE A 1 114 ? -11.959 6.830 12.566 1.00 75.75 114 PHE A CA 1
ATOM 847 C C . PHE A 1 114 ? -12.873 6.050 13.517 1.00 75.75 114 PHE A C 1
ATOM 849 O O . PHE A 1 114 ? -13.031 4.832 13.390 1.00 75.75 114 PHE A O 1
ATOM 856 N N . LEU A 1 115 ? -13.519 6.759 14.448 1.00 79.12 115 LEU A N 1
ATOM 857 C CA . LEU A 1 115 ? -14.417 6.154 15.437 1.00 79.12 115 LEU A CA 1
ATOM 858 C C . LEU A 1 115 ? -15.652 5.513 14.779 1.00 79.12 115 LEU A C 1
ATOM 860 O O . LEU A 1 115 ? -16.142 4.482 15.255 1.00 79.12 115 LEU A O 1
ATOM 864 N N . GLY A 1 116 ? -16.130 6.102 13.680 1.00 78.06 116 GLY A N 1
ATOM 865 C CA . GLY A 1 116 ? -17.204 5.577 12.844 1.00 78.06 116 GLY A CA 1
ATOM 866 C C . GLY A 1 116 ? -16.808 4.267 12.168 1.00 78.06 116 GLY A C 1
ATOM 867 O O . GLY A 1 116 ? -17.490 3.261 12.357 1.00 78.06 116 GLY A O 1
ATOM 868 N N . LYS A 1 117 ? -15.654 4.237 11.486 1.00 79.19 117 LYS A N 1
ATOM 869 C CA . LYS A 1 117 ? -15.138 3.038 10.795 1.00 79.19 117 LYS A CA 1
ATOM 870 C C . LYS A 1 117 ? -14.892 1.859 11.730 1.00 79.19 117 LYS A C 1
ATOM 872 O O . LYS A 1 117 ? -15.200 0.723 11.383 1.00 79.19 117 LYS A O 1
ATOM 877 N N . MET A 1 118 ? -14.406 2.112 12.946 1.00 77.62 118 MET A N 1
ATOM 878 C CA . MET A 1 118 ? -14.291 1.067 13.972 1.00 77.62 118 MET A CA 1
ATOM 879 C C . MET A 1 118 ? -15.640 0.424 14.328 1.00 77.62 118 MET A C 1
ATOM 881 O O . MET A 1 118 ? -15.678 -0.728 14.750 1.00 77.62 118 MET A O 1
ATOM 885 N N . GLY A 1 119 ? -16.745 1.159 14.174 1.00 76.62 119 GLY A N 1
ATOM 886 C CA . GLY A 1 119 ? -18.097 0.670 14.432 1.00 76.62 119 GLY A CA 1
ATOM 887 C C . GLY A 1 119 ? -18.724 -0.145 13.298 1.00 76.62 119 GLY A C 1
ATOM 888 O O . GLY A 1 119 ? -19.746 -0.782 13.543 1.00 76.62 119 GLY A O 1
ATOM 889 N N . GLU A 1 120 ? -18.148 -0.147 12.092 1.00 81.38 120 GLU A N 1
ATOM 890 C CA . GLU A 1 120 ? -18.682 -0.906 10.949 1.00 81.38 120 GLU A CA 1
ATOM 891 C C . GLU A 1 120 ? -18.498 -2.418 11.148 1.00 81.38 120 GLU A C 1
ATOM 893 O O . GLU A 1 120 ? -19.390 -3.205 10.844 1.00 81.38 120 GLU A O 1
ATOM 898 N N . CYS A 1 121 ? -17.393 -2.838 11.768 1.00 83.44 121 CYS A N 1
ATOM 899 C CA . CYS A 1 121 ? -17.100 -4.248 12.020 1.00 83.44 121 CYS A CA 1
ATOM 900 C C . CYS A 1 121 ? -17.578 -4.711 13.401 1.00 83.44 121 CYS A C 1
ATOM 902 O O . CYS A 1 121 ? -16.778 -5.121 14.244 1.00 83.44 121 CYS A O 1
ATOM 904 N N . LYS A 1 122 ? -18.890 -4.634 13.647 1.00 89.12 122 LYS A N 1
ATOM 905 C CA . LYS A 1 122 ? -19.479 -4.831 14.985 1.00 89.12 122 LYS A CA 1
ATOM 906 C C . LYS A 1 122 ? -19.110 -6.153 15.652 1.00 89.12 122 LYS A C 1
ATOM 908 O O . LYS A 1 122 ? -18.921 -6.162 16.861 1.00 89.12 122 LYS A O 1
ATOM 913 N N . GLU A 1 123 ? -19.000 -7.232 14.879 1.00 90.69 123 GLU A N 1
ATOM 914 C CA . GLU A 1 123 ? -18.804 -8.593 15.398 1.00 90.69 123 GLU A CA 1
ATOM 915 C C . GLU A 1 123 ? -17.351 -8.950 15.722 1.00 90.69 123 GLU A C 1
ATOM 917 O O . GLU A 1 123 ? -17.105 -9.977 16.352 1.00 90.69 123 GLU A O 1
ATOM 922 N N . ILE A 1 124 ? -16.393 -8.122 15.308 1.00 92.38 124 ILE A N 1
ATOM 923 C CA . ILE A 1 124 ? -14.974 -8.362 15.572 1.00 92.38 124 ILE A CA 1
ATOM 924 C C . ILE A 1 124 ? -14.655 -8.021 17.022 1.00 92.38 124 ILE A C 1
ATOM 926 O O . ILE A 1 124 ? -15.149 -7.019 17.543 1.00 92.38 124 ILE A O 1
ATOM 930 N N . THR A 1 125 ? -13.809 -8.819 17.672 1.00 94.88 125 THR A N 1
ATOM 931 C CA . THR A 1 125 ? -13.364 -8.516 19.037 1.00 94.88 125 THR A CA 1
ATOM 932 C C . THR A 1 125 ? -12.121 -7.627 19.074 1.00 94.88 125 THR A C 1
ATOM 934 O O . THR A 1 125 ? -11.304 -7.599 18.149 1.00 94.88 125 THR A O 1
ATOM 937 N N . VAL A 1 126 ? -11.942 -6.920 20.191 1.00 93.62 126 VAL A N 1
ATOM 938 C CA . VAL A 1 126 ? -10.735 -6.132 20.487 1.00 93.62 126 VAL A CA 1
ATOM 939 C C . VAL A 1 126 ? -9.461 -6.980 20.366 1.00 93.62 126 VAL A C 1
ATOM 941 O O . VAL A 1 126 ? -8.453 -6.513 19.827 1.00 93.62 126 VAL A O 1
ATOM 944 N N . GLY A 1 127 ? -9.508 -8.232 20.829 1.00 93.12 127 GLY A N 1
ATOM 945 C CA . GLY A 1 127 ? -8.394 -9.175 20.760 1.00 93.12 127 GLY A CA 1
ATOM 946 C C . GLY A 1 127 ? -8.012 -9.528 19.326 1.00 93.12 127 GLY A C 1
ATOM 947 O O . GLY A 1 127 ? -6.830 -9.530 18.991 1.00 93.12 127 GLY A O 1
ATOM 948 N N . GLU A 1 128 ? -8.993 -9.745 18.447 1.00 93.12 128 GLU A N 1
ATOM 949 C CA . GLU A 1 128 ? -8.705 -10.054 17.047 1.00 93.12 128 GLU A CA 1
ATOM 950 C C . GLU A 1 128 ? -8.023 -8.877 16.332 1.00 93.12 128 GLU A C 1
ATOM 952 O O . GLU A 1 128 ? -7.029 -9.076 15.631 1.00 93.12 128 GLU A O 1
ATOM 957 N N . ILE A 1 129 ? -8.493 -7.641 16.548 1.00 91.19 129 ILE A N 1
ATOM 958 C CA . ILE A 1 129 ? -7.849 -6.442 15.978 1.00 91.19 129 ILE A CA 1
ATOM 959 C C . ILE A 1 129 ? -6.449 -6.263 16.548 1.00 91.19 129 ILE A C 1
ATOM 961 O O . ILE A 1 129 ? -5.509 -6.013 15.797 1.00 91.19 129 ILE A O 1
ATOM 965 N N . THR A 1 130 ? -6.292 -6.430 17.860 1.00 91.44 130 THR A N 1
ATOM 966 C CA . THR A 1 130 ? -4.986 -6.375 18.520 1.00 91.44 130 THR A CA 1
ATOM 967 C C . THR A 1 130 ? -4.001 -7.369 17.904 1.00 91.44 130 THR A C 1
ATOM 969 O O . THR A 1 130 ? -2.854 -7.013 17.627 1.00 91.44 130 THR A O 1
ATOM 972 N N . ASP A 1 131 ? -4.443 -8.597 17.645 1.00 90.50 131 ASP A N 1
ATOM 973 C CA . ASP A 1 131 ? -3.636 -9.626 16.993 1.00 90.50 131 ASP A CA 1
ATOM 974 C C . ASP A 1 131 ? -3.261 -9.251 15.556 1.00 90.50 131 ASP A C 1
ATOM 976 O O . ASP A 1 131 ? -2.115 -9.448 15.153 1.00 90.50 131 ASP A O 1
ATOM 980 N N . CYS A 1 132 ? -4.192 -8.677 14.789 1.00 91.62 132 CYS A N 1
ATOM 981 C CA . CYS A 1 132 ? -3.910 -8.156 13.451 1.00 91.62 132 CYS A CA 1
ATOM 982 C C . CYS A 1 132 ? -2.856 -7.037 13.488 1.00 91.62 132 CYS A C 1
ATOM 984 O O . CYS A 1 132 ? -1.869 -7.108 12.758 1.00 91.62 132 CYS A O 1
ATOM 986 N N . VAL A 1 133 ? -2.984 -6.056 14.387 1.00 90.38 133 VAL A N 1
ATOM 987 C CA . VAL A 1 133 ? -2.009 -4.957 14.524 1.00 90.38 133 VAL A CA 1
ATOM 988 C C . VAL A 1 133 ? -0.614 -5.482 14.883 1.00 90.38 133 VAL A C 1
ATOM 990 O O . VAL A 1 133 ? 0.381 -5.055 14.291 1.00 90.38 133 VAL A O 1
ATOM 993 N N . LYS A 1 134 ? -0.519 -6.452 15.800 1.00 89.31 134 LYS A N 1
ATOM 994 C CA . LYS A 1 134 ? 0.757 -7.100 16.155 1.00 89.31 134 LYS A CA 1
ATOM 995 C C . LYS A 1 134 ? 1.373 -7.866 14.982 1.00 89.31 134 LYS A C 1
ATOM 997 O O . LYS A 1 134 ? 2.594 -7.834 14.793 1.00 89.31 134 LYS A O 1
ATOM 1002 N N . ASP A 1 135 ? 0.547 -8.564 14.208 1.00 89.50 135 ASP A N 1
ATOM 1003 C CA . ASP A 1 135 ? 0.996 -9.324 13.042 1.00 89.50 135 ASP A CA 1
ATOM 1004 C C . ASP A 1 135 ? 1.490 -8.383 11.938 1.00 89.50 135 ASP A C 1
ATOM 1006 O O . ASP A 1 135 ? 2.594 -8.565 11.432 1.00 89.50 135 ASP A O 1
ATOM 1010 N N . MET A 1 136 ? 0.769 -7.290 11.665 1.00 87.62 136 MET A N 1
ATOM 1011 C CA . MET A 1 136 ? 1.236 -6.232 10.762 1.00 87.62 136 MET A CA 1
ATOM 1012 C C . MET A 1 136 ? 2.563 -5.638 11.212 1.00 87.62 136 MET A C 1
ATOM 1014 O O . MET A 1 136 ? 3.471 -5.495 10.397 1.00 87.62 136 MET A O 1
ATOM 1018 N N . ALA A 1 137 ? 2.715 -5.326 12.501 1.00 87.50 137 ALA A N 1
ATOM 1019 C CA . ALA A 1 137 ? 3.975 -4.794 13.000 1.00 87.50 137 ALA A CA 1
ATOM 1020 C C . ALA A 1 137 ? 5.139 -5.777 12.818 1.00 87.50 137 ALA A C 1
ATOM 1022 O O . ALA A 1 137 ? 6.264 -5.381 12.506 1.00 87.50 137 ALA A O 1
ATOM 1023 N N . SER A 1 138 ? 4.859 -7.073 12.952 1.00 88.44 138 SER A N 1
ATOM 1024 C CA . SER A 1 138 ? 5.830 -8.134 12.695 1.00 88.44 138 SER A CA 1
ATOM 1025 C C . SER A 1 138 ? 6.174 -8.258 11.207 1.00 88.44 138 SER A C 1
ATOM 1027 O O . SER A 1 138 ? 7.348 -8.423 10.871 1.00 88.44 138 SER A O 1
ATOM 1029 N N . VAL A 1 139 ? 5.185 -8.152 10.316 1.00 88.56 139 VAL A N 1
ATOM 1030 C CA . VAL A 1 139 ? 5.379 -8.167 8.858 1.00 88.56 139 VAL A CA 1
ATOM 1031 C C . VAL A 1 139 ? 6.189 -6.953 8.399 1.00 88.56 139 VAL A C 1
ATOM 1033 O O . VAL A 1 139 ? 7.201 -7.126 7.723 1.00 88.56 139 VAL A O 1
ATOM 1036 N N . MET A 1 140 ? 5.829 -5.747 8.844 1.00 86.12 140 MET A N 1
ATOM 1037 C CA . MET A 1 140 ? 6.544 -4.506 8.517 1.00 86.12 140 MET A CA 1
ATOM 1038 C C . MET A 1 140 ? 8.011 -4.573 8.940 1.00 86.12 140 MET A C 1
ATOM 1040 O O . MET A 1 140 ? 8.904 -4.224 8.167 1.00 86.12 140 MET A O 1
ATOM 1044 N N . LYS A 1 141 ? 8.284 -5.110 10.134 1.00 85.50 141 LYS A N 1
ATOM 1045 C CA . LYS A 1 141 ? 9.657 -5.292 10.607 1.00 85.50 141 LYS A CA 1
ATOM 1046 C C . LYS A 1 141 ? 10.459 -6.268 9.741 1.00 85.50 141 LYS A C 1
ATOM 1048 O O . LYS A 1 141 ? 11.628 -6.016 9.464 1.00 85.50 141 LYS A O 1
ATOM 1053 N N . LYS A 1 142 ? 9.856 -7.388 9.325 1.00 87.62 142 LYS A N 1
ATOM 1054 C CA . LYS A 1 142 ? 10.513 -8.339 8.410 1.00 87.62 142 LYS A CA 1
ATOM 1055 C C . LYS A 1 142 ? 10.842 -7.664 7.081 1.00 87.62 142 LYS A C 1
ATOM 1057 O O . LYS A 1 142 ? 11.953 -7.804 6.582 1.00 87.62 142 LYS A O 1
ATOM 1062 N N . PHE A 1 143 ? 9.897 -6.885 6.569 1.00 85.88 143 PHE A N 1
ATOM 1063 C CA . PHE A 1 143 ? 10.004 -6.227 5.277 1.00 85.88 143 PHE A CA 1
ATOM 1064 C C . PHE A 1 143 ? 11.051 -5.102 5.252 1.00 85.88 143 PHE A C 1
ATOM 1066 O O . PHE A 1 143 ? 11.759 -4.945 4.262 1.00 85.88 143 PHE A O 1
ATOM 1073 N N . ALA A 1 144 ? 11.228 -4.366 6.357 1.00 85.00 144 ALA A N 1
ATOM 1074 C CA . ALA A 1 144 ? 12.269 -3.337 6.481 1.00 85.00 144 ALA A CA 1
ATOM 1075 C C . ALA A 1 144 ? 13.699 -3.885 6.265 1.00 85.00 144 ALA A C 1
ATOM 1077 O O . ALA A 1 144 ? 14.593 -3.165 5.810 1.00 85.00 144 ALA A O 1
ATOM 1078 N N . GLY A 1 145 ? 13.919 -5.165 6.580 1.00 84.50 145 GLY A N 1
ATOM 1079 C CA . GLY A 1 145 ? 15.203 -5.841 6.404 1.00 84.50 145 GLY A CA 1
ATOM 1080 C C . GLY A 1 145 ? 15.416 -6.475 5.026 1.00 84.50 145 GLY A C 1
ATOM 1081 O O . GLY A 1 145 ? 16.546 -6.850 4.720 1.00 84.50 145 GLY A O 1
ATOM 1082 N N . GLU A 1 146 ? 14.374 -6.609 4.204 1.00 88.94 146 GLU A N 1
ATOM 1083 C CA . GLU A 1 146 ? 14.428 -7.371 2.953 1.00 88.94 146 GLU A CA 1
ATOM 1084 C C . GLU A 1 146 ? 15.009 -6.532 1.797 1.00 88.94 146 GLU A C 1
ATOM 1086 O O . GLU A 1 146 ? 14.706 -5.346 1.639 1.00 88.94 146 GLU A O 1
ATOM 1091 N N . ASP A 1 147 ? 15.864 -7.150 0.975 1.00 90.50 147 ASP A N 1
ATOM 1092 C CA . ASP A 1 147 ? 16.301 -6.584 -0.307 1.00 90.50 147 ASP A CA 1
ATOM 1093 C C . ASP A 1 147 ? 15.264 -6.947 -1.376 1.00 90.50 147 ASP A C 1
ATOM 1095 O O . ASP A 1 147 ? 15.294 -8.035 -1.957 1.00 90.50 147 ASP A O 1
ATOM 1099 N N . LEU A 1 148 ? 14.318 -6.035 -1.619 1.00 90.44 148 LEU A N 1
ATOM 1100 C CA . LEU A 1 148 ? 13.288 -6.242 -2.639 1.00 90.44 148 LEU A CA 1
ATOM 1101 C C . LEU A 1 148 ? 13.878 -6.291 -4.046 1.00 90.44 148 LEU A C 1
ATOM 1103 O O . LEU A 1 148 ? 13.336 -6.982 -4.907 1.00 90.44 148 LEU A O 1
ATOM 1107 N N . CYS A 1 149 ? 14.994 -5.595 -4.276 1.00 93.19 149 CYS A N 1
ATOM 1108 C CA . CYS A 1 149 ? 15.607 -5.524 -5.589 1.00 93.19 149 CYS A CA 1
ATOM 1109 C C . CYS A 1 149 ? 16.134 -6.885 -6.032 1.00 93.19 149 CYS A C 1
ATOM 1111 O O . CYS A 1 149 ? 15.967 -7.226 -7.195 1.00 93.19 149 CYS A O 1
ATOM 1113 N N . SER A 1 150 ? 16.670 -7.707 -5.126 1.00 92.06 150 SER A N 1
ATOM 1114 C CA . SER A 1 150 ? 17.114 -9.076 -5.441 1.00 92.06 150 SER A CA 1
ATOM 1115 C C . SER A 1 150 ? 16.006 -10.013 -5.935 1.00 92.06 150 SER A C 1
ATOM 1117 O O . SER A 1 150 ? 16.304 -11.014 -6.586 1.00 92.06 150 SER A O 1
ATOM 1119 N N . GLY A 1 151 ? 14.740 -9.722 -5.629 1.00 89.88 151 GLY A N 1
ATOM 1120 C CA . GLY A 1 151 ? 13.597 -10.517 -6.085 1.00 89.88 151 GLY A CA 1
ATOM 1121 C C . GLY A 1 151 ? 13.069 -10.127 -7.466 1.00 89.88 151 GLY A C 1
ATOM 1122 O O . GLY A 1 151 ? 12.211 -10.835 -7.995 1.00 89.88 151 GLY A O 1
ATOM 1123 N N . MET A 1 152 ? 13.549 -9.021 -8.041 1.00 91.56 152 MET A N 1
ATOM 1124 C CA . MET A 1 152 ? 13.020 -8.483 -9.292 1.00 91.56 152 MET A CA 1
ATOM 1125 C C . MET A 1 152 ? 13.536 -9.270 -10.497 1.00 91.56 152 MET A C 1
ATOM 1127 O O . MET A 1 152 ? 14.714 -9.631 -10.567 1.00 91.56 152 MET A O 1
ATOM 1131 N N . LYS A 1 153 ? 12.631 -9.519 -11.447 1.00 93.44 153 LYS A N 1
ATOM 1132 C CA . LYS A 1 153 ? 12.888 -10.269 -12.679 1.00 93.44 153 LYS A CA 1
ATOM 1133 C C . LYS A 1 153 ? 12.393 -9.507 -13.898 1.00 93.44 153 LYS A C 1
ATOM 1135 O O . LYS A 1 153 ? 11.370 -8.821 -13.834 1.00 93.44 153 LYS A O 1
ATOM 1140 N N . ALA A 1 154 ? 13.092 -9.657 -15.015 1.00 93.06 154 ALA A N 1
ATOM 1141 C CA . ALA A 1 154 ? 12.684 -9.074 -16.283 1.00 93.06 154 ALA A CA 1
ATOM 1142 C C . ALA A 1 154 ? 11.352 -9.670 -16.755 1.00 93.06 154 ALA A C 1
ATOM 1144 O O . ALA A 1 154 ? 11.147 -10.883 -16.759 1.00 93.06 154 ALA A O 1
ATOM 1145 N N . GLY A 1 155 ? 10.417 -8.794 -17.129 1.00 87.25 155 GLY A N 1
ATOM 1146 C CA . GLY A 1 155 ? 9.085 -9.186 -17.593 1.00 87.25 155 GLY A CA 1
ATOM 1147 C C . GLY A 1 155 ? 8.131 -9.713 -16.512 1.00 87.25 155 GLY A C 1
ATOM 1148 O O . GLY A 1 155 ? 6.999 -10.066 -16.847 1.00 87.25 155 GLY A O 1
ATOM 1149 N N . ASP A 1 156 ? 8.525 -9.745 -15.232 1.00 88.25 156 ASP A N 1
ATOM 1150 C CA . ASP A 1 156 ? 7.653 -10.182 -14.133 1.00 88.25 156 ASP A CA 1
ATOM 1151 C C . ASP A 1 156 ? 6.661 -9.077 -13.751 1.00 88.25 156 ASP A C 1
ATOM 1153 O O . ASP A 1 156 ? 6.872 -8.291 -12.826 1.00 88.25 156 ASP A O 1
ATOM 1157 N N . LYS A 1 157 ? 5.544 -9.030 -14.484 1.00 80.81 157 LYS A N 1
ATOM 1158 C CA . LYS A 1 157 ? 4.439 -8.085 -14.249 1.00 80.81 157 LYS A CA 1
ATOM 1159 C C . LYS A 1 157 ? 3.793 -8.250 -12.868 1.00 80.81 157 LYS A C 1
ATOM 1161 O O . LYS A 1 157 ? 3.149 -7.319 -12.390 1.00 80.81 157 LYS A O 1
ATOM 1166 N N . ASP A 1 158 ? 4.002 -9.395 -12.218 1.00 85.50 158 ASP A N 1
ATOM 1167 C CA . ASP A 1 158 ? 3.443 -9.720 -10.908 1.00 85.50 158 ASP A CA 1
ATOM 1168 C C . ASP A 1 158 ? 4.423 -9.464 -9.757 1.00 85.50 158 ASP A C 1
ATOM 1170 O O . ASP A 1 158 ? 4.071 -9.699 -8.600 1.00 85.50 158 ASP A O 1
ATOM 1174 N N . ALA A 1 159 ? 5.643 -8.980 -10.026 1.00 83.69 159 ALA A N 1
ATOM 1175 C CA . ALA A 1 159 ? 6.662 -8.760 -8.996 1.00 83.69 159 ALA A CA 1
ATOM 1176 C C . ALA A 1 159 ? 6.144 -7.867 -7.856 1.00 83.69 159 ALA A C 1
ATOM 1178 O O . ALA A 1 159 ? 6.297 -8.190 -6.678 1.00 83.69 159 ALA A O 1
ATOM 1179 N N . ILE A 1 160 ? 5.431 -6.793 -8.201 1.00 79.38 160 ILE A N 1
ATOM 1180 C CA . ILE A 1 160 ? 4.808 -5.900 -7.221 1.00 79.38 160 ILE A CA 1
ATOM 1181 C C . ILE A 1 160 ? 3.685 -6.594 -6.454 1.00 79.38 160 ILE A C 1
ATOM 1183 O O . ILE A 1 160 ? 3.599 -6.453 -5.237 1.00 79.38 160 ILE A O 1
ATOM 1187 N N . THR A 1 161 ? 2.844 -7.373 -7.133 1.00 82.06 161 THR A N 1
ATOM 1188 C CA . THR A 1 161 ? 1.773 -8.137 -6.481 1.00 82.06 161 THR A CA 1
ATOM 1189 C C . THR A 1 161 ? 2.349 -9.108 -5.452 1.00 82.06 161 THR A C 1
ATOM 1191 O O . THR A 1 161 ? 1.877 -9.135 -4.321 1.00 82.06 161 THR A O 1
ATOM 1194 N N . LYS A 1 162 ? 3.436 -9.816 -5.787 1.00 86.06 162 LYS A N 1
ATOM 1195 C CA . LYS A 1 162 ? 4.145 -10.721 -4.866 1.00 86.06 162 LYS A CA 1
ATOM 1196 C C . LYS A 1 162 ? 4.726 -9.978 -3.663 1.00 86.06 162 LYS A C 1
ATOM 1198 O O . LYS A 1 162 ? 4.687 -10.490 -2.546 1.00 86.06 162 LYS A O 1
ATOM 1203 N N . ILE A 1 163 ? 5.259 -8.774 -3.878 1.00 84.69 163 ILE A N 1
ATOM 1204 C CA . ILE A 1 163 ? 5.731 -7.898 -2.799 1.00 84.69 163 ILE A CA 1
ATOM 1205 C C . ILE A 1 163 ? 4.566 -7.518 -1.874 1.00 84.69 163 ILE A C 1
ATOM 1207 O O . ILE A 1 163 ? 4.687 -7.643 -0.656 1.00 84.69 163 ILE A O 1
ATOM 1211 N N . PHE A 1 164 ? 3.422 -7.115 -2.433 1.00 81.62 164 PHE A N 1
ATOM 1212 C CA . PHE A 1 164 ? 2.227 -6.827 -1.642 1.00 81.62 164 PHE A CA 1
ATOM 1213 C C . PHE A 1 164 ? 1.719 -8.054 -0.894 1.00 81.62 164 PHE A C 1
ATOM 1215 O O . PHE A 1 164 ? 1.403 -7.927 0.281 1.00 81.62 164 PHE A O 1
ATOM 1222 N N . ASP A 1 165 ? 1.689 -9.229 -1.522 1.00 84.56 165 ASP A N 1
ATOM 1223 C CA . ASP A 1 165 ? 1.264 -10.479 -0.887 1.00 84.56 165 ASP A CA 1
ATOM 1224 C C . ASP A 1 165 ? 2.143 -10.840 0.314 1.00 84.56 165 ASP A C 1
ATOM 1226 O O . ASP A 1 165 ? 1.625 -11.262 1.344 1.00 84.56 165 ASP A O 1
ATOM 1230 N N . LYS A 1 166 ? 3.457 -10.589 0.242 1.00 85.06 166 LYS A N 1
ATOM 1231 C CA . LYS A 1 166 ? 4.363 -10.744 1.393 1.00 85.06 166 LYS A CA 1
ATOM 1232 C C . LYS A 1 166 ? 4.077 -9.761 2.531 1.00 85.06 166 LYS A C 1
ATOM 1234 O O . LYS A 1 166 ? 4.363 -10.075 3.684 1.00 85.06 166 LYS A O 1
ATOM 1239 N N . MET A 1 167 ? 3.541 -8.581 2.217 1.00 83.81 167 MET A N 1
ATOM 1240 C CA . MET A 1 167 ? 3.142 -7.581 3.214 1.00 83.81 167 MET A CA 1
ATOM 1241 C C . MET A 1 167 ? 1.758 -7.851 3.818 1.00 83.81 167 MET A C 1
ATOM 1243 O O . MET A 1 167 ? 1.365 -7.173 4.770 1.00 83.81 167 MET A O 1
ATOM 1247 N N . LYS A 1 168 ? 1.003 -8.825 3.300 1.00 84.75 168 LYS A N 1
ATOM 1248 C CA . LYS A 1 168 ? -0.305 -9.164 3.857 1.00 84.75 168 LYS A CA 1
ATOM 1249 C C . LYS A 1 168 ? -0.144 -9.948 5.152 1.00 84.75 168 LYS A C 1
ATOM 1251 O O . LYS A 1 168 ? 0.645 -10.884 5.256 1.00 84.75 168 LYS A O 1
ATOM 1256 N N . SER A 1 169 ? -0.939 -9.568 6.145 1.00 87.25 169 SER A N 1
ATOM 1257 C CA . SER A 1 169 ? -1.112 -10.342 7.368 1.00 87.25 169 SER A CA 1
ATOM 1258 C C . SER A 1 169 ? -2.322 -11.259 7.201 1.00 87.25 169 SER A C 1
ATOM 1260 O O . SER A 1 169 ? -3.437 -10.791 6.977 1.00 87.25 169 SER A O 1
ATOM 1262 N N . THR A 1 170 ? -2.130 -12.567 7.369 1.00 85.81 170 THR A N 1
ATOM 1263 C CA . THR A 1 170 ? -3.227 -13.545 7.285 1.00 85.81 170 THR A CA 1
ATOM 1264 C C . THR A 1 170 ? -4.301 -13.287 8.347 1.00 85.81 170 THR A C 1
ATOM 1266 O O . THR A 1 170 ? -5.491 -13.473 8.094 1.00 85.81 170 THR A O 1
ATOM 1269 N N . ARG A 1 171 ? -3.906 -12.813 9.540 1.00 87.62 171 ARG A N 1
ATOM 1270 C CA . ARG A 1 171 ? -4.854 -12.457 10.614 1.00 87.62 171 ARG A CA 1
ATOM 1271 C C . ARG A 1 171 ? -5.741 -11.292 10.203 1.00 87.62 171 ARG A C 1
ATOM 1273 O O . ARG A 1 171 ? -6.953 -11.313 10.388 1.00 87.62 171 ARG A O 1
ATOM 1280 N N . CYS A 1 172 ? -5.118 -10.298 9.602 1.00 86.75 172 CYS A N 1
ATOM 1281 C CA . CYS A 1 172 ? -5.762 -9.112 9.089 1.00 86.75 172 CYS A CA 1
ATOM 1282 C C . CYS A 1 172 ? -6.685 -9.385 7.893 1.00 86.75 172 CYS A C 1
ATOM 1284 O O . CYS A 1 172 ? -7.785 -8.840 7.837 1.00 86.75 172 CYS A O 1
ATOM 1286 N N . GLU A 1 173 ? -6.302 -10.277 6.979 1.00 85.94 173 GLU A N 1
ATOM 1287 C CA . GLU A 1 173 ? -7.177 -10.727 5.887 1.00 85.94 173 GLU A CA 1
ATOM 1288 C C . GLU A 1 173 ? -8.412 -11.475 6.410 1.00 85.94 173 GLU A C 1
ATOM 1290 O O . GLU A 1 173 ? -9.533 -11.275 5.924 1.00 85.94 173 GLU A O 1
ATOM 1295 N N . ALA A 1 174 ? -8.229 -12.319 7.431 1.00 86.81 174 ALA A N 1
ATOM 1296 C CA . ALA A 1 174 ? -9.336 -13.009 8.084 1.00 86.81 174 ALA A CA 1
ATOM 1297 C C . ALA A 1 174 ? -10.305 -12.011 8.738 1.00 86.81 174 ALA A C 1
ATOM 1299 O O . ALA A 1 174 ? -11.521 -12.154 8.587 1.00 86.81 174 ALA A O 1
ATOM 1300 N N . LEU A 1 175 ? -9.786 -10.968 9.396 1.00 85.44 175 LEU A N 1
ATOM 1301 C CA . LEU A 1 175 ? -10.612 -9.885 9.933 1.00 85.44 175 LEU A CA 1
ATOM 1302 C C . LEU A 1 175 ? -11.354 -9.122 8.846 1.00 85.44 175 LEU A C 1
ATOM 1304 O O . LEU A 1 175 ? -12.548 -8.887 8.985 1.00 85.44 175 LEU A O 1
ATOM 1308 N N . GLU A 1 176 ? -10.678 -8.763 7.754 1.00 82.81 176 GLU A N 1
ATOM 1309 C CA . GLU A 1 176 ? -11.310 -8.054 6.642 1.00 82.81 176 GLU A CA 1
ATOM 1310 C C . GLU A 1 176 ? -12.473 -8.874 6.064 1.00 82.81 176 GLU A C 1
ATOM 1312 O O . GLU A 1 176 ? -13.530 -8.335 5.733 1.00 82.81 176 GLU A O 1
ATOM 1317 N N . THR A 1 177 ? -12.308 -10.195 5.991 1.00 84.00 177 THR A N 1
ATOM 1318 C CA . THR A 1 177 ? -13.364 -11.115 5.556 1.00 84.00 177 THR A CA 1
ATOM 1319 C C . THR A 1 177 ? -14.526 -11.152 6.551 1.00 84.00 177 THR A C 1
ATOM 1321 O O . THR A 1 177 ? -15.682 -11.097 6.132 1.00 84.00 177 THR A O 1
ATOM 1324 N N . LYS A 1 178 ? -14.247 -11.178 7.861 1.00 85.12 178 LYS A N 1
ATOM 1325 C CA . LYS A 1 178 ? -15.277 -11.132 8.914 1.00 85.12 178 LYS A CA 1
ATOM 1326 C C . LYS A 1 178 ? -16.039 -9.806 8.933 1.00 85.12 178 LYS A C 1
ATOM 1328 O O . LYS A 1 178 ? -17.263 -9.835 8.971 1.00 85.12 178 LYS A O 1
ATOM 1333 N N . CYS A 1 179 ? -15.337 -8.677 8.820 1.00 82.69 179 CYS A N 1
ATOM 1334 C CA . CYS A 1 179 ? -15.919 -7.339 8.667 1.00 82.69 179 CYS A CA 1
ATOM 1335 C C . CYS A 1 179 ? -16.918 -7.284 7.504 1.00 82.69 179 CYS A C 1
ATOM 1337 O O . CYS A 1 179 ? -17.980 -6.692 7.627 1.00 82.69 179 CYS A O 1
ATOM 1339 N N . LYS A 1 180 ? -16.573 -7.890 6.359 1.00 74.06 180 LYS A N 1
ATOM 1340 C CA . LYS A 1 180 ? -17.421 -7.894 5.154 1.00 74.06 180 LYS A CA 1
ATOM 1341 C C . LYS A 1 180 ? -18.584 -8.886 5.234 1.00 74.06 180 LYS A C 1
ATOM 1343 O O . LYS A 1 180 ? -19.555 -8.743 4.501 1.00 74.06 180 LYS A O 1
ATOM 1348 N N . GLY A 1 181 ? -18.461 -9.927 6.057 1.00 61.44 181 GLY A N 1
ATOM 1349 C CA . GLY A 1 181 ? -19.393 -11.055 6.106 1.00 61.44 181 GLY A CA 1
ATOM 1350 C C . GLY A 1 181 ? -20.670 -10.806 6.909 1.00 61.44 181 GLY A C 1
ATOM 1351 O O . GLY A 1 181 ? -21.595 -11.613 6.818 1.00 61.44 181 GLY A O 1
ATOM 1352 N N . THR A 1 182 ? -20.745 -9.719 7.681 1.00 53.00 182 THR A N 1
ATOM 1353 C CA . THR A 1 182 ? -21.933 -9.387 8.486 1.00 53.00 182 THR A CA 1
ATOM 1354 C C . THR A 1 182 ? -23.045 -8.712 7.690 1.00 53.00 182 THR A C 1
ATOM 1356 O O . THR A 1 182 ? -24.181 -8.687 8.153 1.00 53.00 182 THR A O 1
ATOM 1359 N N . ASP A 1 183 ? -22.764 -8.288 6.459 1.00 47.06 183 ASP A N 1
ATOM 1360 C CA . ASP A 1 183 ? -23.760 -7.739 5.544 1.00 47.06 183 ASP A CA 1
ATOM 1361 C C . ASP A 1 183 ? -24.206 -8.799 4.527 1.00 47.06 183 ASP A C 1
ATOM 1363 O O . ASP A 1 183 ? -23.980 -8.689 3.317 1.00 47.06 183 ASP A O 1
ATOM 1367 N N . LYS A 1 184 ? -24.877 -9.863 4.989 1.00 44.59 184 LYS A N 1
ATOM 1368 C CA . LYS A 1 184 ? -25.746 -10.606 4.067 1.00 44.59 184 LYS A CA 1
ATOM 1369 C C . LYS A 1 184 ? -26.894 -9.663 3.685 1.00 44.59 184 LYS A C 1
ATOM 1371 O O . LYS A 1 184 ? -27.798 -9.441 4.481 1.00 44.59 184 LYS A O 1
ATOM 1376 N N . ALA A 1 185 ? -26.799 -9.144 2.459 1.00 42.06 185 ALA A N 1
ATOM 1377 C CA . ALA A 1 185 ? -27.622 -8.103 1.840 1.00 42.06 185 ALA A CA 1
ATOM 1378 C C . ALA A 1 185 ? -27.377 -6.675 2.363 1.00 42.06 185 ALA A C 1
ATOM 1380 O O . ALA A 1 185 ? -28.309 -5.978 2.756 1.00 42.06 185 ALA A O 1
ATOM 1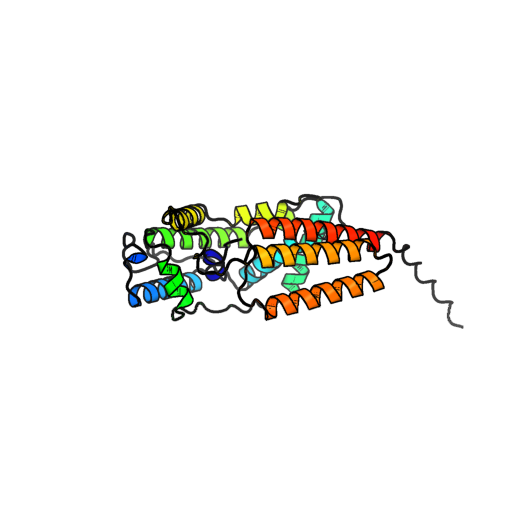381 N N . ALA A 1 186 ? -26.135 -6.188 2.271 1.00 40.06 186 ALA A N 1
ATOM 1382 C CA . ALA A 1 186 ? -25.979 -4.776 1.934 1.00 40.06 186 ALA A CA 1
ATOM 1383 C C . ALA A 1 186 ? -26.608 -4.563 0.550 1.00 40.06 186 ALA A C 1
ATOM 1385 O O . ALA A 1 186 ? -26.123 -5.085 -0.457 1.00 40.06 186 ALA A O 1
ATOM 1386 N N . ASP A 1 187 ? -27.714 -3.828 0.526 1.00 43.91 187 ASP A N 1
ATOM 1387 C CA . ASP A 1 187 ? -28.138 -3.079 -0.647 1.00 43.91 187 ASP A CA 1
ATOM 1388 C C . ASP A 1 187 ? -26.887 -2.398 -1.247 1.00 43.91 187 ASP A C 1
ATOM 1390 O O . ASP A 1 187 ? -26.171 -1.703 -0.509 1.00 43.91 187 ASP A O 1
ATOM 1394 N N . PRO A 1 188 ? -26.554 -2.610 -2.535 1.00 48.81 188 PRO A N 1
ATOM 1395 C CA . PRO A 1 188 ? -25.392 -1.981 -3.165 1.00 48.81 188 PRO A CA 1
ATOM 1396 C C . PRO A 1 188 ? -25.399 -0.444 -3.057 1.00 48.81 188 PRO A C 1
ATOM 1398 O O . PRO A 1 188 ? -24.376 0.184 -3.315 1.00 48.81 188 PRO A O 1
ATOM 1401 N N . ALA A 1 189 ? -26.507 0.166 -2.625 1.00 42.81 189 ALA A N 1
ATOM 1402 C CA . ALA A 1 189 ? -26.645 1.599 -2.428 1.00 42.81 189 ALA A CA 1
ATOM 1403 C C . ALA A 1 189 ? -25.972 2.192 -1.171 1.00 42.81 189 ALA A C 1
ATOM 1405 O O . ALA A 1 189 ? -25.927 3.418 -1.079 1.00 42.81 189 ALA A O 1
ATOM 1406 N N . ASN A 1 190 ? -25.477 1.415 -0.188 1.00 43.09 190 ASN A N 1
ATOM 1407 C CA . ASN A 1 190 ? -25.133 2.025 1.115 1.00 43.09 190 ASN A CA 1
ATOM 1408 C C . ASN A 1 190 ? -23.899 1.469 1.858 1.00 43.09 190 ASN A C 1
ATOM 1410 O O . ASN A 1 190 ? -23.951 1.195 3.054 1.00 43.09 190 ASN A O 1
ATOM 1414 N N . ALA A 1 191 ? -22.755 1.348 1.173 1.00 42.03 191 ALA A N 1
ATOM 1415 C CA . ALA A 1 191 ? -21.450 1.183 1.829 1.00 42.03 191 ALA A CA 1
ATOM 1416 C C . ALA A 1 191 ? -20.681 2.521 1.824 1.00 42.03 191 ALA A C 1
ATOM 1418 O O . ALA A 1 191 ? -20.220 2.974 0.775 1.00 42.03 191 ALA A O 1
ATOM 1419 N N . GLY A 1 192 ? -20.551 3.138 3.004 1.00 41.09 192 GLY A N 1
ATOM 1420 C CA . GLY A 1 192 ? -20.051 4.493 3.295 1.00 41.09 192 GLY A CA 1
ATOM 1421 C C . GLY A 1 192 ? -18.574 4.780 2.994 1.00 41.09 192 GLY A C 1
ATOM 1422 O O . GLY A 1 192 ? -17.810 5.235 3.836 1.00 41.09 192 GLY A O 1
ATOM 1423 N N . GLY A 1 193 ? -18.176 4.592 1.746 1.00 40.84 193 GLY A N 1
ATOM 1424 C CA . GLY A 1 193 ? -17.024 5.239 1.141 1.00 40.84 193 GLY A CA 1
ATOM 1425 C C . GLY A 1 193 ? -17.332 5.293 -0.334 1.00 40.84 193 GLY A C 1
ATOM 1426 O O . GLY A 1 193 ? -17.034 4.313 -1.011 1.00 40.84 193 GLY A O 1
ATOM 1427 N N . GLY A 1 194 ? -18.011 6.370 -0.758 1.00 40.31 194 GLY A N 1
ATOM 1428 C CA . GLY A 1 194 ? -18.672 6.499 -2.058 1.00 40.31 194 GLY A CA 1
ATOM 1429 C C . GLY A 1 194 ? -17.907 5.764 -3.146 1.00 40.31 194 GLY A C 1
ATOM 1430 O O . GLY A 1 194 ? -16.865 6.233 -3.615 1.00 40.31 194 GLY A O 1
ATOM 1431 N N . GLN A 1 195 ? -18.384 4.563 -3.487 1.00 50.38 195 GLN A N 1
ATOM 1432 C CA . GLN A 1 195 ? -17.953 3.936 -4.720 1.00 50.38 195 GLN A CA 1
ATOM 1433 C C . GLN A 1 195 ? -18.273 4.944 -5.813 1.00 50.38 195 GLN A C 1
ATOM 1435 O O . GLN A 1 195 ? -19.330 5.574 -5.781 1.00 50.38 195 GLN A O 1
ATOM 1440 N N . MET A 1 196 ? -17.318 5.142 -6.719 1.00 59.66 196 MET A N 1
ATOM 1441 C CA . MET A 1 196 ? -17.595 5.819 -7.979 1.00 59.66 196 MET A CA 1
ATOM 1442 C C . MET A 1 196 ? -18.886 5.228 -8.513 1.00 59.66 196 MET A C 1
ATOM 1444 O O . MET A 1 196 ? -18.963 4.002 -8.631 1.00 59.66 196 MET A O 1
ATOM 1448 N N . ASP A 1 197 ? -19.899 6.063 -8.731 1.00 71.94 197 ASP A N 1
ATOM 1449 C CA . ASP A 1 197 ? -21.110 5.573 -9.359 1.00 71.94 197 ASP A CA 1
ATOM 1450 C C . ASP A 1 197 ? -20.694 4.887 -10.663 1.00 71.94 197 ASP A C 1
ATOM 1452 O O . ASP A 1 197 ? -19.784 5.351 -11.360 1.00 71.94 197 ASP A O 1
ATOM 1456 N N . ASP A 1 198 ? -21.281 3.725 -10.950 1.00 75.75 198 ASP A N 1
ATOM 1457 C CA . ASP A 1 198 ? -20.830 2.887 -12.066 1.00 75.75 198 ASP A CA 1
ATOM 1458 C C . ASP A 1 198 ? -20.821 3.668 -13.389 1.00 75.75 198 ASP A C 1
ATOM 1460 O O . ASP A 1 198 ? -19.973 3.438 -14.249 1.00 75.75 198 ASP A O 1
ATOM 1464 N N . LYS A 1 199 ? -21.694 4.673 -13.508 1.00 80.88 199 LYS A N 1
ATOM 1465 C CA . LYS A 1 199 ? -21.744 5.597 -14.637 1.00 80.88 199 LYS A CA 1
ATOM 1466 C C . LYS A 1 199 ? -20.503 6.495 -14.718 1.00 80.88 199 LYS A C 1
ATOM 1468 O O . LYS A 1 199 ? -19.854 6.520 -15.758 1.00 80.88 199 LYS A O 1
ATOM 1473 N N . LEU A 1 200 ? -20.127 7.194 -13.650 1.00 83.00 200 LEU A N 1
ATOM 1474 C CA . LEU A 1 200 ? -18.899 7.993 -13.584 1.00 83.00 200 LEU A CA 1
ATOM 1475 C C . LEU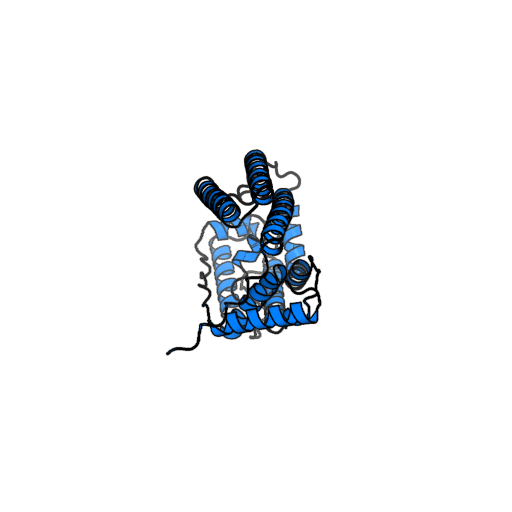 A 1 200 ? -17.659 7.122 -13.808 1.00 83.00 200 LEU A C 1
ATOM 1477 O O . LEU A 1 200 ? -16.679 7.565 -14.413 1.00 83.00 200 LEU A O 1
ATOM 1481 N N . ALA A 1 201 ? -17.709 5.865 -13.363 1.00 81.81 201 ALA A N 1
ATOM 1482 C CA . ALA A 1 201 ? -16.655 4.904 -13.624 1.00 81.81 201 ALA A CA 1
ATOM 1483 C C . ALA A 1 201 ? -16.545 4.562 -15.122 1.00 81.81 201 ALA A C 1
ATOM 1485 O O . ALA A 1 201 ? -15.457 4.570 -15.707 1.00 81.81 201 ALA A O 1
ATOM 1486 N N . GLU A 1 202 ? -17.666 4.286 -15.775 1.00 85.75 202 GLU A N 1
ATOM 1487 C CA . GLU A 1 202 ? -17.703 4.037 -17.213 1.00 85.75 202 GLU A CA 1
ATOM 1488 C C . GLU A 1 202 ? -17.269 5.262 -18.023 1.00 85.75 202 GLU A C 1
ATOM 1490 O O . GLU A 1 202 ? -16.439 5.125 -18.923 1.00 85.75 202 GLU A O 1
ATOM 1495 N N . GLU A 1 203 ? -17.732 6.460 -17.662 1.00 89.75 203 GLU A N 1
ATOM 1496 C CA . GLU A 1 203 ? -17.321 7.723 -18.285 1.00 89.75 203 GLU A CA 1
ATOM 1497 C C . GLU A 1 203 ? -15.808 7.946 -18.161 1.00 89.75 203 GLU A C 1
ATOM 1499 O O . GLU A 1 203 ? -15.137 8.261 -19.149 1.00 89.75 203 GLU A O 1
ATOM 1504 N N . ALA A 1 204 ? -15.242 7.710 -16.972 1.00 89.00 204 ALA A N 1
ATOM 1505 C CA . ALA A 1 204 ? -13.805 7.810 -16.753 1.00 89.00 204 ALA A CA 1
ATOM 1506 C C . ALA A 1 204 ? -13.023 6.802 -17.603 1.00 89.00 204 ALA A C 1
ATOM 1508 O O . ALA A 1 204 ? -12.010 7.158 -18.205 1.00 89.00 204 ALA A O 1
ATOM 1509 N N . LEU A 1 205 ? -13.499 5.561 -17.716 1.00 90.06 205 LEU A N 1
ATOM 1510 C CA . LEU A 1 205 ? -12.843 4.553 -18.543 1.00 90.06 205 LEU A CA 1
ATOM 1511 C C . LEU A 1 205 ? -12.909 4.892 -20.038 1.00 90.06 205 LEU A C 1
ATOM 1513 O O . LEU A 1 205 ? -11.912 4.725 -20.741 1.00 90.06 205 LEU A O 1
ATOM 1517 N N . VAL A 1 206 ? -14.058 5.370 -20.527 1.00 94.31 206 VAL A N 1
ATOM 1518 C CA . VAL A 1 206 ? -14.209 5.837 -21.915 1.00 94.31 206 VAL A CA 1
ATOM 1519 C C . VAL A 1 206 ? -13.207 6.950 -22.196 1.00 94.31 206 VAL A C 1
ATOM 1521 O O . VAL A 1 206 ? -12.514 6.908 -23.213 1.00 94.31 206 VAL A O 1
ATOM 1524 N N . LYS A 1 207 ? -13.060 7.901 -21.268 1.00 94.31 207 LYS A N 1
ATOM 1525 C CA . LYS A 1 207 ? -12.124 9.011 -21.437 1.00 94.31 207 LYS A CA 1
ATOM 1526 C C . LYS A 1 207 ? -10.662 8.565 -21.414 1.00 94.31 207 LYS A C 1
ATOM 1528 O O . LYS A 1 207 ? -9.891 8.984 -22.273 1.00 94.31 207 LYS A O 1
ATOM 1533 N N . VAL A 1 208 ? -10.281 7.663 -20.507 1.00 93.25 208 VAL A N 1
ATOM 1534 C CA . VAL A 1 208 ? -8.926 7.080 -20.483 1.00 93.25 208 VAL A CA 1
ATOM 1535 C C . VAL A 1 208 ? -8.624 6.333 -21.787 1.00 93.25 208 VAL A C 1
ATOM 1537 O O . VAL A 1 208 ? -7.533 6.481 -22.339 1.00 93.25 208 VAL A O 1
ATOM 1540 N N . LYS A 1 209 ? -9.587 5.583 -22.337 1.00 93.94 209 LYS A N 1
ATOM 1541 C CA . LYS A 1 209 ? -9.432 4.928 -23.646 1.00 93.94 209 LYS A CA 1
ATOM 1542 C C . LYS A 1 209 ? -9.298 5.928 -24.795 1.00 93.94 209 LYS A C 1
ATOM 1544 O O . LYS A 1 209 ? -8.500 5.698 -25.697 1.00 93.94 209 LYS A O 1
ATOM 1549 N N . GLU A 1 210 ? -10.017 7.050 -24.759 1.00 95.81 210 GLU A N 1
ATOM 1550 C CA . GLU A 1 210 ? -9.861 8.130 -25.743 1.00 95.81 210 GLU A CA 1
ATOM 1551 C C . GLU A 1 210 ? -8.443 8.722 -25.705 1.00 95.81 210 GLU A C 1
ATOM 1553 O O . GLU A 1 210 ? -7.811 8.869 -26.752 1.00 95.81 210 GLU A O 1
ATOM 1558 N N . TYR A 1 211 ? -7.915 9.016 -24.511 1.00 96.38 211 TYR A N 1
ATOM 1559 C CA . TYR A 1 211 ? -6.533 9.484 -24.352 1.00 96.38 211 TYR A CA 1
ATOM 1560 C C . TYR A 1 211 ? -5.514 8.435 -24.794 1.00 96.38 211 TYR A C 1
ATOM 1562 O O . TYR A 1 211 ? -4.537 8.782 -25.449 1.00 96.38 211 TYR A O 1
ATOM 1570 N N . THR A 1 212 ? -5.769 7.159 -24.508 1.00 95.38 212 THR A N 1
ATOM 1571 C CA . THR A 1 212 ? -4.946 6.043 -24.993 1.00 95.38 212 THR A CA 1
ATOM 1572 C C . THR A 1 212 ? -4.913 6.022 -26.517 1.00 95.38 212 THR A C 1
ATOM 1574 O O . THR A 1 212 ? -3.835 6.056 -27.098 1.00 95.38 212 THR A O 1
ATOM 1577 N N . GLY A 1 213 ? -6.070 6.086 -27.183 1.00 96.06 213 GLY A N 1
ATOM 1578 C CA . GLY A 1 213 ? -6.140 6.147 -28.644 1.00 96.06 213 GLY A CA 1
ATOM 1579 C C . GLY A 1 213 ? -5.397 7.351 -29.231 1.00 96.06 213 GLY A C 1
ATOM 1580 O O . GLY A 1 213 ? -4.639 7.195 -30.186 1.00 96.06 213 GLY A O 1
ATOM 1581 N N . LYS A 1 214 ? -5.553 8.538 -28.627 1.00 96.69 214 LYS A N 1
ATOM 1582 C CA . LYS A 1 214 ? -4.816 9.749 -29.026 1.00 96.69 214 LYS A CA 1
ATOM 1583 C C . LYS A 1 214 ? -3.307 9.583 -28.860 1.00 96.69 214 LYS A C 1
ATOM 1585 O O . LYS A 1 214 ? -2.567 9.932 -29.771 1.00 96.69 214 LYS A O 1
ATOM 1590 N N . MET A 1 215 ? -2.865 9.006 -27.744 1.00 96.19 215 MET A N 1
ATOM 1591 C CA . MET A 1 215 ? -1.450 8.744 -27.483 1.00 96.19 215 MET A CA 1
ATOM 1592 C C . MET A 1 215 ? -0.864 7.774 -28.514 1.00 96.19 215 MET A C 1
ATOM 1594 O O . MET A 1 215 ? 0.207 8.014 -29.056 1.00 96.19 215 MET A O 1
ATOM 1598 N N . CYS A 1 216 ? -1.590 6.708 -28.844 1.00 95.88 216 CYS A N 1
ATOM 1599 C CA . CYS A 1 216 ? -1.168 5.738 -29.855 1.00 95.88 216 CYS A CA 1
ATOM 1600 C C . CYS A 1 216 ? -1.154 6.299 -31.284 1.00 95.88 216 CYS A C 1
ATOM 1602 O O . CYS A 1 216 ? -0.471 5.745 -32.140 1.00 95.88 216 CYS A O 1
ATOM 1604 N N . ALA A 1 217 ? -1.918 7.360 -31.556 1.00 96.88 217 ALA A N 1
ATOM 1605 C CA . ALA A 1 217 ? -1.947 8.033 -32.852 1.00 96.88 217 ALA A CA 1
ATOM 1606 C C . ALA A 1 217 ? -0.855 9.104 -33.008 1.00 96.88 217 ALA A C 1
ATOM 1608 O O . ALA A 1 217 ? -0.642 9.600 -34.118 1.00 96.88 217 ALA A O 1
ATOM 1609 N N . CYS A 1 218 ? -0.178 9.476 -31.919 1.00 95.81 218 CYS A N 1
ATOM 1610 C CA . CYS A 1 218 ? 0.943 10.398 -31.985 1.00 95.81 218 CYS A CA 1
ATOM 1611 C C . CYS A 1 218 ? 2.085 9.816 -32.826 1.00 95.81 218 CYS A C 1
ATOM 1613 O O . CYS A 1 218 ? 2.253 8.603 -32.919 1.00 95.81 218 CYS A O 1
ATOM 1615 N N . LYS A 1 219 ? 2.866 10.703 -33.449 1.00 95.00 219 LYS A N 1
ATOM 1616 C CA . LYS A 1 219 ? 4.067 10.357 -34.235 1.00 95.00 219 LYS A CA 1
ATOM 1617 C C . LYS A 1 219 ? 5.348 10.945 -33.657 1.00 95.00 219 LYS A C 1
ATOM 1619 O O . LYS A 1 219 ? 6.439 10.637 -34.116 1.00 95.00 219 LYS A O 1
ATOM 1624 N N . ASP A 1 220 ? 5.205 11.838 -32.688 1.00 92.81 220 ASP A N 1
ATOM 1625 C CA . ASP A 1 220 ? 6.300 12.580 -32.094 1.00 92.81 220 ASP A CA 1
ATOM 1626 C C . ASP A 1 220 ? 6.003 12.890 -30.623 1.00 92.81 220 ASP A C 1
ATOM 1628 O O . ASP A 1 220 ? 4.890 12.711 -30.110 1.00 92.81 220 ASP A O 1
ATOM 1632 N N . LYS A 1 221 ? 7.041 13.367 -29.934 1.00 87.56 221 LYS A N 1
ATOM 1633 C CA . LYS A 1 221 ? 6.972 13.744 -28.522 1.00 87.56 221 LYS A CA 1
ATOM 1634 C C . LYS A 1 221 ? 6.098 14.967 -28.260 1.00 87.56 221 LYS A C 1
ATOM 1636 O O . LYS A 1 221 ? 5.608 15.098 -27.138 1.00 87.56 221 LYS A O 1
ATOM 1641 N N . ALA A 1 222 ? 5.917 15.863 -29.233 1.00 93.69 222 ALA A N 1
ATOM 1642 C CA . ALA A 1 222 ? 5.103 17.060 -29.041 1.00 93.69 222 ALA A CA 1
ATOM 1643 C C . ALA A 1 222 ? 3.630 16.664 -28.889 1.00 93.69 222 ALA A C 1
ATOM 1645 O O . ALA A 1 222 ? 3.017 16.997 -27.877 1.00 93.69 222 ALA A O 1
ATOM 1646 N N . CYS A 1 223 ? 3.120 15.825 -29.796 1.00 96.44 223 CYS A N 1
ATOM 1647 C CA . CYS A 1 223 ? 1.784 15.242 -29.691 1.00 96.44 223 CYS A CA 1
ATOM 1648 C C . CYS A 1 223 ? 1.604 14.464 -28.379 1.00 96.44 223 CYS A C 1
ATOM 1650 O O . CYS A 1 223 ? 0.626 14.671 -27.661 1.00 96.44 223 CYS A O 1
ATOM 1652 N N . ALA A 1 224 ? 2.568 13.608 -28.014 1.00 93.31 224 ALA A N 1
ATOM 1653 C CA . ALA A 1 224 ? 2.497 12.853 -26.761 1.00 93.31 224 ALA A CA 1
ATOM 1654 C C . ALA A 1 224 ? 2.428 13.771 -25.532 1.00 93.31 224 ALA A C 1
ATOM 1656 O O . ALA A 1 224 ? 1.653 13.527 -24.604 1.00 93.31 224 ALA A O 1
ATOM 1657 N N . SER A 1 225 ? 3.208 14.855 -25.535 1.00 90.06 225 SER A N 1
ATOM 1658 C CA . SER A 1 225 ? 3.212 15.845 -24.456 1.00 90.06 225 SER A CA 1
ATOM 1659 C C . SER A 1 225 ? 1.861 16.553 -24.340 1.00 90.06 225 SER A C 1
ATOM 1661 O O . SER A 1 225 ? 1.358 16.719 -23.229 1.00 90.06 225 SER A O 1
ATOM 1663 N N . GLU A 1 226 ? 1.231 16.902 -25.465 1.00 95.81 226 GLU A N 1
ATOM 1664 C CA . GLU A 1 226 ? -0.111 17.494 -25.479 1.00 95.81 226 GLU A CA 1
ATOM 1665 C C . GLU A 1 226 ? -1.178 16.524 -24.954 1.00 95.81 226 GLU A C 1
ATOM 1667 O O . GLU A 1 226 ? -1.999 16.904 -24.114 1.00 95.81 226 GLU A O 1
ATOM 1672 N N . VAL A 1 227 ? -1.153 15.259 -25.391 1.00 96.56 227 VAL A N 1
ATOM 1673 C CA . VAL A 1 227 ? -2.099 14.230 -24.925 1.00 96.56 227 VAL A CA 1
ATOM 1674 C C . VAL A 1 227 ? -1.935 13.972 -23.427 1.00 96.56 227 VAL A C 1
ATOM 1676 O O . VAL A 1 227 ? -2.931 13.946 -22.702 1.00 96.56 227 VAL A O 1
ATOM 1679 N N . SER A 1 228 ? -0.694 13.844 -22.953 1.00 91.19 228 SER A N 1
ATOM 1680 C CA . SER A 1 228 ? -0.374 13.659 -21.534 1.00 91.19 228 SER A CA 1
ATOM 1681 C C . SER A 1 228 ? -0.834 14.853 -20.690 1.00 91.19 228 SER A C 1
ATOM 1683 O O . SER A 1 228 ? -1.496 14.676 -19.667 1.00 91.19 228 SER A O 1
ATOM 1685 N N . GLY A 1 229 ? -0.585 16.083 -21.153 1.00 94.00 229 GLY A N 1
ATOM 1686 C CA . GLY A 1 229 ? -1.062 17.300 -20.492 1.00 94.00 229 GLY A CA 1
ATOM 1687 C C . GLY A 1 229 ? -2.590 17.373 -20.411 1.00 94.00 229 GLY A C 1
ATOM 1688 O O . GLY A 1 229 ? -3.144 17.674 -19.353 1.00 94.00 229 GLY A O 1
ATOM 1689 N N . ALA A 1 230 ? -3.286 17.034 -21.500 1.00 95.69 230 ALA A N 1
ATOM 1690 C CA . ALA A 1 230 ? -4.745 17.001 -21.531 1.00 95.69 230 ALA A CA 1
ATOM 1691 C C . ALA A 1 230 ? -5.331 15.914 -20.615 1.00 95.69 230 ALA A C 1
ATOM 1693 O O . ALA A 1 230 ? -6.372 16.142 -19.996 1.00 95.69 230 ALA A O 1
ATOM 1694 N N . MET A 1 231 ? -4.675 14.754 -20.514 1.00 94.38 231 MET A N 1
ATOM 1695 C CA . MET A 1 231 ? -5.070 13.676 -19.607 1.00 94.38 231 MET A CA 1
ATOM 1696 C C . MET A 1 231 ? -4.867 14.070 -18.139 1.00 94.38 231 MET A C 1
ATOM 1698 O O . MET A 1 231 ? -5.768 13.855 -17.331 1.00 94.38 231 MET A O 1
ATOM 1702 N N . ASN A 1 232 ? -3.736 14.700 -17.801 1.00 90.38 232 ASN A N 1
ATOM 1703 C CA . ASN A 1 232 ? -3.459 15.186 -16.445 1.00 90.38 232 ASN A CA 1
ATOM 1704 C C . ASN A 1 232 ? -4.474 16.244 -16.010 1.00 90.38 232 ASN A C 1
ATOM 1706 O O . ASN A 1 232 ? -5.086 16.104 -14.954 1.00 90.38 232 ASN A O 1
ATOM 1710 N N . LYS A 1 233 ? -4.730 17.243 -16.864 1.00 94.25 233 LYS A N 1
ATOM 1711 C CA . LYS A 1 233 ? -5.733 18.279 -16.596 1.00 94.25 233 LYS A CA 1
ATOM 1712 C C . LYS A 1 233 ? -7.122 17.680 -16.373 1.00 94.25 233 LYS A C 1
ATOM 1714 O O . LYS A 1 233 ? -7.827 18.066 -15.446 1.00 94.25 233 LYS A O 1
ATOM 1719 N N . TRP A 1 234 ? -7.517 16.710 -17.197 1.00 94.25 234 TRP A N 1
ATOM 1720 C CA . TRP A 1 234 ? -8.778 16.000 -16.993 1.00 94.25 234 TRP A CA 1
ATOM 1721 C C . TRP A 1 234 ? -8.794 15.229 -15.665 1.00 94.25 234 TRP A C 1
ATOM 1723 O O . TRP A 1 234 ? -9.794 15.274 -14.952 1.00 94.25 234 TRP A O 1
ATOM 1733 N N . GLY A 1 235 ? -7.692 14.572 -15.293 1.00 87.12 235 GLY A N 1
ATOM 1734 C CA . GLY A 1 235 ? -7.552 13.902 -13.999 1.00 87.12 235 GLY A CA 1
ATOM 1735 C C . GLY A 1 235 ? -7.726 14.855 -12.811 1.00 87.12 235 GLY A C 1
ATOM 1736 O O . GLY A 1 235 ? -8.451 14.533 -11.870 1.00 87.12 235 GLY A O 1
ATOM 1737 N N . GLU A 1 236 ? -7.136 16.050 -12.883 1.00 85.75 236 GLU A N 1
ATOM 1738 C CA . GLU A 1 236 ? -7.303 17.114 -11.885 1.00 85.75 236 GLU A CA 1
ATOM 1739 C C . GLU A 1 236 ? -8.757 17.601 -11.804 1.00 85.75 236 G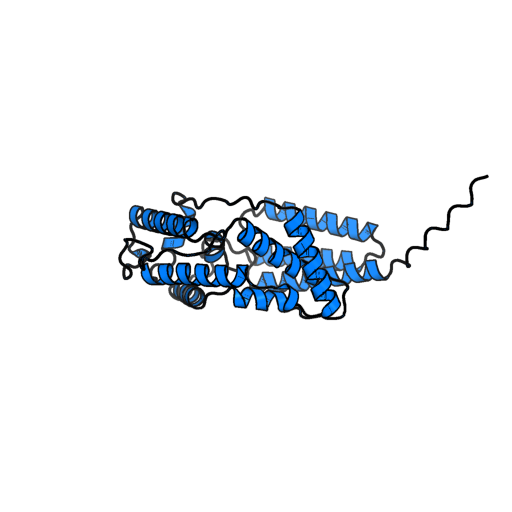LU A C 1
ATOM 1741 O O . GLU A 1 236 ? -9.319 17.695 -10.713 1.00 85.75 236 GLU A O 1
ATOM 1746 N N . GLU A 1 237 ? -9.406 17.849 -12.948 1.00 90.75 237 GLU A N 1
ATOM 1747 C CA . GLU A 1 237 ? -10.820 18.239 -12.999 1.00 90.75 237 GLU A CA 1
ATOM 1748 C C . GLU A 1 237 ? -11.737 17.155 -12.417 1.00 90.75 237 GLU A C 1
ATOM 1750 O O . GLU A 1 237 ? -12.701 17.465 -11.713 1.00 90.75 237 GLU A O 1
ATOM 1755 N N . MET A 1 238 ? -11.440 15.882 -12.689 1.00 86.31 238 MET A N 1
ATOM 1756 C CA . MET A 1 238 ? -12.184 14.750 -12.139 1.00 86.31 238 MET A CA 1
ATOM 1757 C C . MET A 1 238 ? -12.008 14.648 -10.629 1.00 86.31 238 MET A C 1
ATOM 1759 O O . MET A 1 238 ? -13.003 14.463 -9.930 1.00 86.31 238 MET A O 1
ATOM 1763 N N . ALA A 1 239 ? -10.782 14.808 -10.123 1.00 83.38 239 ALA A N 1
ATOM 1764 C CA . ALA A 1 239 ? -10.500 14.807 -8.691 1.00 83.38 239 ALA A CA 1
ATOM 1765 C C . ALA A 1 239 ? -11.187 15.982 -7.977 1.00 83.38 239 ALA A C 1
ATOM 1767 O O . ALA A 1 239 ? -11.781 15.791 -6.919 1.00 83.38 239 ALA A O 1
ATOM 1768 N N . ALA A 1 240 ? -11.181 17.175 -8.581 1.00 88.06 240 ALA A N 1
ATOM 1769 C CA . ALA A 1 240 ? -11.844 18.358 -8.035 1.00 88.06 240 ALA A CA 1
ATOM 1770 C C . ALA A 1 240 ? -13.374 18.206 -7.981 1.00 88.06 240 ALA A C 1
ATOM 1772 O O . ALA A 1 240 ? -14.000 18.595 -6.997 1.00 88.06 240 ALA A O 1
ATOM 1773 N N . LYS A 1 241 ? -13.982 17.616 -9.020 1.00 88.69 241 LYS A N 1
ATOM 1774 C CA . LYS A 1 241 ? -15.431 17.350 -9.068 1.00 88.69 241 LYS A CA 1
ATOM 1775 C C . LYS A 1 241 ? -15.853 16.201 -8.151 1.00 88.69 241 LYS A C 1
ATOM 1777 O O . LYS A 1 241 ? -17.008 16.150 -7.744 1.00 88.69 241 LYS A O 1
ATOM 1782 N N . ASN A 1 242 ? -14.929 15.297 -7.824 1.00 83.50 242 ASN A N 1
ATOM 1783 C CA . ASN A 1 242 ? -15.214 14.055 -7.112 1.00 83.50 242 ASN A CA 1
ATOM 1784 C C . ASN A 1 242 ? -14.201 13.790 -5.976 1.00 83.50 242 ASN A C 1
ATOM 1786 O O . ASN A 1 242 ? -13.527 12.755 -5.986 1.00 83.50 242 ASN A O 1
ATOM 1790 N N . PRO A 1 243 ? -14.096 14.677 -4.964 1.00 73.56 243 PRO A N 1
ATOM 1791 C CA . PRO A 1 243 ? -12.982 14.693 -4.005 1.00 73.56 243 PRO A CA 1
ATOM 1792 C C . PRO A 1 243 ? -12.873 13.466 -3.082 1.00 73.56 243 PRO A C 1
ATOM 1794 O O . PRO A 1 243 ? -11.916 13.359 -2.324 1.00 73.56 243 PRO A O 1
ATOM 1797 N N . ASN A 1 244 ? -13.815 12.521 -3.138 1.00 70.62 244 ASN A N 1
ATOM 1798 C CA . ASN A 1 244 ? -13.840 11.333 -2.278 1.00 70.62 244 ASN A CA 1
ATOM 1799 C C . ASN A 1 244 ? -14.144 10.029 -3.026 1.00 70.62 244 ASN A C 1
ATOM 1801 O O . ASN A 1 244 ? -14.406 9.000 -2.400 1.00 70.62 244 ASN A O 1
ATOM 1805 N N . VAL A 1 245 ? -14.112 10.058 -4.358 1.00 68.75 245 VAL A N 1
ATOM 1806 C CA . VAL A 1 245 ? -14.509 8.917 -5.176 1.00 68.75 245 VAL A CA 1
ATOM 1807 C C . VAL A 1 245 ? -13.338 7.959 -5.366 1.00 68.75 245 VAL A C 1
ATOM 1809 O O . VAL A 1 245 ? -12.277 8.328 -5.867 1.00 68.75 245 VAL A O 1
ATOM 1812 N N . LYS A 1 246 ? -13.532 6.701 -4.956 1.00 65.25 246 LYS A N 1
ATOM 1813 C CA . LYS A 1 246 ? -12.540 5.633 -5.130 1.00 65.25 246 LYS A CA 1
ATOM 1814 C C . LYS A 1 246 ? -12.987 4.656 -6.228 1.00 65.25 246 LYS A C 1
ATOM 1816 O O . LYS A 1 246 ? -14.134 4.203 -6.182 1.00 65.25 246 LYS A O 1
ATOM 1821 N N . PRO A 1 247 ? -12.098 4.260 -7.163 1.00 70.25 247 PRO A N 1
ATOM 1822 C CA . PRO A 1 247 ? -12.411 3.249 -8.169 1.00 70.25 247 PRO A CA 1
ATOM 1823 C C . PRO A 1 247 ? -12.805 1.911 -7.532 1.00 70.25 247 PRO A C 1
ATOM 1825 O O . PRO A 1 247 ? -12.154 1.439 -6.590 1.00 70.25 247 PRO A O 1
ATOM 1828 N N . SER A 1 248 ? -13.829 1.251 -8.079 1.00 70.94 248 SER A N 1
ATOM 1829 C CA . SER A 1 248 ? -14.155 -0.132 -7.711 1.00 70.94 248 SER A CA 1
ATOM 1830 C C . SER A 1 248 ? -13.012 -1.090 -8.113 1.00 70.94 248 SER A C 1
ATOM 1832 O O . SER A 1 248 ? -12.193 -0.752 -8.976 1.00 70.94 248 SER A O 1
ATOM 1834 N N . PRO A 1 249 ? -12.896 -2.302 -7.530 1.00 67.50 249 PRO A N 1
ATOM 1835 C CA . PRO A 1 249 ? -11.875 -3.272 -7.946 1.00 67.50 249 PRO A CA 1
ATOM 1836 C C . PRO A 1 249 ? -11.960 -3.639 -9.435 1.00 67.50 249 PRO A C 1
ATOM 1838 O O . PRO A 1 249 ? -10.934 -3.733 -10.107 1.00 67.50 249 PRO A O 1
ATOM 1841 N N . ALA A 1 250 ? -13.180 -3.780 -9.963 1.00 69.88 250 ALA A N 1
ATOM 1842 C CA . ALA A 1 250 ? -13.413 -4.060 -11.377 1.00 69.88 250 ALA A CA 1
ATOM 1843 C C . ALA A 1 250 ? -12.941 -2.899 -12.266 1.00 69.88 250 ALA A C 1
ATOM 1845 O O . ALA A 1 250 ? -12.278 -3.118 -13.279 1.00 69.88 250 ALA A O 1
ATOM 1846 N N . MET A 1 251 ? -13.218 -1.660 -11.857 1.00 76.44 251 MET A N 1
ATOM 1847 C CA . MET A 1 251 ? -12.744 -0.466 -12.546 1.00 76.44 251 MET A CA 1
ATOM 1848 C C . MET A 1 251 ? -11.223 -0.310 -12.463 1.00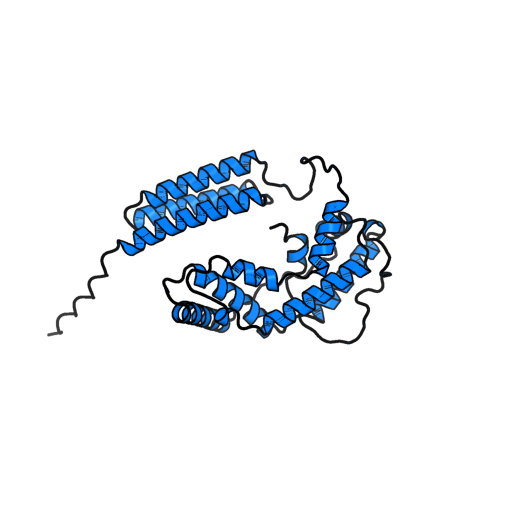 76.44 251 MET A C 1
ATOM 1850 O O . MET A 1 251 ? -10.594 0.036 -13.456 1.00 76.44 251 MET A O 1
ATOM 1854 N N . THR A 1 252 ? -10.625 -0.619 -11.309 1.00 76.06 252 THR A N 1
ATOM 1855 C CA . THR A 1 252 ? -9.169 -0.577 -11.107 1.00 76.06 252 THR A CA 1
ATOM 1856 C C . THR A 1 252 ? -8.471 -1.453 -12.141 1.00 76.06 252 THR A C 1
ATOM 1858 O O . THR A 1 252 ? -7.553 -0.983 -12.796 1.00 76.06 252 THR A O 1
ATOM 1861 N N . LYS A 1 253 ? -8.958 -2.684 -12.361 1.00 79.12 253 LYS A N 1
ATOM 1862 C CA . LYS A 1 253 ? -8.415 -3.571 -13.397 1.00 79.12 253 LYS A CA 1
ATOM 1863 C C . LYS A 1 253 ? -8.514 -2.946 -14.792 1.00 79.12 253 LYS A C 1
ATOM 1865 O O . LYS A 1 253 ? -7.513 -2.875 -15.492 1.00 79.12 253 LYS A O 1
ATOM 1870 N N . LYS A 1 254 ? -9.688 -2.424 -15.167 1.00 82.38 254 LYS A N 1
ATOM 1871 C CA . LYS A 1 254 ? -9.886 -1.780 -16.479 1.00 82.38 254 LYS A CA 1
ATOM 1872 C C . LYS A 1 254 ? -8.998 -0.539 -16.666 1.00 82.38 254 LYS A C 1
ATOM 1874 O O . LYS A 1 254 ? -8.518 -0.299 -17.769 1.00 82.38 254 LYS A O 1
ATOM 1879 N N . LEU A 1 255 ? -8.767 0.235 -15.602 1.00 81.44 255 LEU A N 1
ATOM 1880 C CA . LEU A 1 255 ? -7.839 1.368 -15.604 1.00 81.44 255 LEU A CA 1
ATOM 1881 C C . LEU A 1 255 ? -6.384 0.906 -15.740 1.00 81.44 255 LEU A C 1
ATOM 1883 O O . LEU A 1 255 ? -5.638 1.514 -16.497 1.00 81.44 255 LEU A O 1
ATOM 1887 N N . THR A 1 256 ? -5.983 -0.169 -15.056 1.00 82.50 256 THR A N 1
ATOM 1888 C CA . THR A 1 256 ? -4.645 -0.767 -15.191 1.00 82.50 256 THR A CA 1
ATOM 1889 C C . THR A 1 256 ? -4.394 -1.285 -16.607 1.00 82.50 256 THR A C 1
ATOM 1891 O O . THR A 1 256 ? -3.323 -1.038 -17.162 1.00 82.50 256 THR A O 1
ATOM 1894 N N . ASP A 1 257 ? -5.378 -1.951 -17.214 1.00 79.94 257 ASP A N 1
ATOM 1895 C CA . ASP A 1 257 ? -5.285 -2.435 -18.595 1.00 79.94 257 ASP A CA 1
ATOM 1896 C C . ASP A 1 257 ? -5.102 -1.254 -19.565 1.00 79.94 257 ASP A C 1
ATOM 1898 O O . ASP A 1 257 ? -4.158 -1.238 -20.356 1.00 79.94 257 ASP A O 1
ATOM 1902 N N . ALA A 1 258 ? -5.924 -0.206 -19.433 1.00 85.31 258 ALA A N 1
ATOM 1903 C CA . ALA A 1 258 ? -5.811 0.992 -20.264 1.00 85.31 258 ALA A CA 1
ATOM 1904 C C . ALA A 1 258 ? -4.490 1.756 -20.036 1.00 85.31 258 ALA A C 1
ATOM 1906 O O . ALA A 1 258 ? -3.877 2.233 -20.986 1.00 85.31 258 ALA A O 1
ATOM 1907 N N . ALA A 1 259 ? -3.999 1.825 -18.794 1.00 85.31 259 ALA A N 1
ATOM 1908 C CA . ALA A 1 259 ? -2.695 2.412 -18.486 1.00 85.31 259 ALA A CA 1
ATOM 1909 C C . ALA A 1 259 ? -1.539 1.613 -19.113 1.00 85.31 259 ALA A C 1
ATOM 1911 O O . ALA A 1 259 ? -0.562 2.201 -19.575 1.00 85.31 259 ALA A O 1
ATOM 1912 N N . THR A 1 260 ? -1.658 0.284 -19.173 1.00 87.94 260 THR A N 1
ATOM 1913 C CA . THR A 1 260 ? -0.674 -0.584 -19.836 1.00 87.94 260 THR A CA 1
ATOM 1914 C C . THR A 1 260 ? -0.649 -0.338 -21.345 1.00 87.94 260 THR A C 1
ATOM 1916 O O . THR A 1 260 ? 0.428 -0.224 -21.928 1.00 87.94 260 THR A O 1
ATOM 1919 N N . GLU A 1 261 ? -1.818 -0.209 -21.980 1.00 90.06 261 GLU A N 1
ATOM 1920 C CA . GLU A 1 261 ? -1.924 0.151 -23.401 1.00 90.06 261 GLU A CA 1
ATOM 1921 C C . GLU A 1 261 ? -1.334 1.540 -23.680 1.00 90.06 261 GLU A C 1
ATOM 1923 O O . GLU A 1 261 ? -0.533 1.704 -24.602 1.00 90.06 261 GLU A O 1
ATOM 1928 N N . TYR A 1 262 ? -1.662 2.525 -22.841 1.00 91.56 262 TYR A N 1
ATOM 1929 C CA . TYR A 1 262 ? -1.117 3.878 -22.929 1.00 91.56 262 TYR A CA 1
ATOM 1930 C C . TYR A 1 262 ? 0.416 3.880 -22.843 1.00 91.56 262 TYR A C 1
ATOM 1932 O O . TYR A 1 262 ? 1.090 4.491 -23.677 1.00 91.56 262 TYR A O 1
ATOM 1940 N N . ALA A 1 263 ? 0.978 3.156 -21.869 1.00 88.62 263 ALA A N 1
ATOM 1941 C CA . ALA A 1 263 ? 2.422 3.024 -21.697 1.00 88.62 263 ALA A CA 1
ATOM 1942 C C . ALA A 1 263 ? 3.082 2.358 -22.913 1.00 88.62 263 ALA A C 1
ATOM 1944 O O . ALA A 1 263 ? 4.102 2.845 -23.396 1.00 88.62 263 ALA A O 1
ATOM 1945 N N . ALA A 1 264 ? 2.476 1.302 -23.464 1.00 89.31 264 ALA A N 1
ATOM 1946 C CA . ALA A 1 264 ? 2.986 0.645 -24.665 1.00 89.31 264 ALA A CA 1
ATOM 1947 C C . ALA A 1 264 ? 3.052 1.603 -25.870 1.00 89.31 264 ALA A C 1
ATOM 1949 O O . ALA A 1 264 ? 3.998 1.544 -26.657 1.00 89.31 264 ALA A O 1
ATOM 1950 N N . CYS A 1 265 ? 2.081 2.508 -26.006 1.00 92.06 265 CYS A N 1
ATOM 1951 C CA . CYS A 1 265 ? 2.082 3.522 -27.059 1.00 92.06 265 CYS A CA 1
ATOM 1952 C C . CYS A 1 265 ? 3.164 4.588 -26.855 1.00 92.06 265 CYS A C 1
ATOM 1954 O O . CYS A 1 265 ? 3.874 4.921 -27.802 1.00 92.06 265 CYS A O 1
ATOM 1956 N N . MET A 1 266 ? 3.379 5.037 -25.617 1.00 89.19 266 MET A N 1
ATOM 1957 C CA . MET A 1 266 ? 4.513 5.903 -25.271 1.00 89.19 266 MET A CA 1
ATOM 1958 C C . MET A 1 266 ? 5.866 5.248 -25.587 1.00 89.19 266 MET A C 1
ATOM 1960 O O . MET A 1 266 ? 6.745 5.894 -26.150 1.00 89.19 266 MET A O 1
ATOM 1964 N N . THR A 1 267 ? 6.044 3.960 -25.275 1.00 87.94 267 THR A N 1
ATOM 1965 C CA . THR A 1 267 ? 7.298 3.244 -25.565 1.00 87.94 267 THR A CA 1
ATOM 1966 C C . THR A 1 267 ? 7.596 3.185 -27.061 1.00 87.94 267 THR A C 1
ATOM 1968 O O . THR A 1 267 ? 8.749 3.360 -27.449 1.00 87.94 267 THR A O 1
ATOM 1971 N N . LYS A 1 268 ? 6.579 2.990 -27.912 1.00 89.06 268 LYS A N 1
ATOM 1972 C CA . LYS A 1 268 ? 6.764 3.004 -29.374 1.00 89.06 268 LYS A CA 1
ATOM 1973 C C . LYS A 1 268 ? 7.305 4.345 -29.867 1.00 89.06 268 LYS A C 1
ATOM 1975 O O . LYS A 1 268 ? 8.258 4.357 -30.635 1.00 89.06 268 LYS A O 1
ATOM 1980 N N . LEU A 1 269 ? 6.772 5.452 -29.355 1.00 86.44 269 LEU A N 1
ATOM 1981 C CA . LEU A 1 269 ? 7.227 6.800 -29.714 1.00 86.44 269 LEU A CA 1
ATOM 1982 C C . LEU A 1 269 ? 8.687 7.063 -29.339 1.00 86.44 269 LEU A C 1
ATOM 1984 O O . LEU A 1 269 ? 9.390 7.771 -30.050 1.00 86.44 269 LEU A O 1
ATOM 1988 N N . VAL A 1 270 ? 9.147 6.494 -28.225 1.00 82.88 270 VAL A N 1
ATOM 1989 C CA . VAL A 1 270 ? 10.546 6.614 -27.788 1.00 82.88 270 VAL A CA 1
ATOM 1990 C C . VAL A 1 270 ? 11.469 5.699 -28.600 1.00 82.88 270 VAL A C 1
ATOM 1992 O O . VAL A 1 270 ? 12.624 6.045 -28.822 1.00 82.88 270 VAL A O 1
ATOM 1995 N N . ALA A 1 271 ? 10.975 4.550 -29.065 1.00 84.19 271 ALA A N 1
ATOM 1996 C CA . ALA A 1 271 ? 11.750 3.613 -29.879 1.00 84.19 271 ALA A CA 1
ATOM 1997 C C . ALA A 1 271 ? 11.929 4.066 -31.342 1.00 84.19 271 ALA A C 1
ATOM 1999 O O . ALA A 1 271 ? 12.900 3.669 -31.980 1.00 84.19 271 ALA A O 1
ATOM 2000 N N . GLU A 1 272 ? 11.005 4.872 -31.876 1.00 74.12 272 GLU A N 1
ATOM 2001 C CA . GLU A 1 272 ? 11.066 5.406 -33.247 1.00 74.12 272 GLU A CA 1
ATOM 2002 C C . GLU A 1 272 ? 11.913 6.674 -33.380 1.00 74.12 272 GLU A C 1
ATOM 2004 O O . GLU A 1 272 ? 12.211 7.105 -34.496 1.00 74.12 272 GLU A O 1
ATOM 2009 N N . GLU A 1 273 ? 12.328 7.275 -32.266 1.00 68.25 273 GLU A N 1
ATOM 2010 C CA . GLU A 1 273 ? 13.244 8.403 -32.306 1.00 68.25 273 GLU A CA 1
ATOM 2011 C C . GLU A 1 273 ? 14.589 7.916 -32.877 1.00 68.25 273 GLU A C 1
ATOM 2013 O O . GLU A 1 273 ? 15.199 7.002 -32.309 1.00 68.25 273 GLU A O 1
ATOM 2018 N N . PRO A 1 274 ? 15.060 8.469 -34.014 1.00 64.25 274 PRO A N 1
ATOM 2019 C CA . PRO A 1 274 ? 16.343 8.082 -34.578 1.00 64.25 274 PRO A CA 1
ATOM 2020 C C . PRO A 1 274 ? 17.414 8.214 -33.494 1.00 64.25 274 PRO A C 1
ATOM 2022 O O . PRO A 1 274 ? 17.368 9.202 -32.750 1.00 64.25 274 PRO A O 1
ATOM 2025 N N . PRO A 1 275 ? 18.369 7.266 -33.382 1.00 58.66 275 PRO A N 1
ATOM 2026 C CA . PRO A 1 275 ? 19.448 7.390 -32.414 1.00 58.66 275 PRO A CA 1
ATOM 2027 C C . PRO A 1 275 ? 20.045 8.778 -32.591 1.00 58.66 275 PRO A C 1
ATOM 2029 O O . PRO A 1 275 ? 20.431 9.128 -33.710 1.00 58.66 275 PRO A O 1
ATOM 2032 N N . LEU A 1 276 ? 20.013 9.575 -31.513 1.00 48.34 276 LEU A N 1
ATOM 2033 C CA . LEU A 1 276 ? 20.555 10.928 -31.492 1.00 48.34 276 LEU A CA 1
ATOM 2034 C C . LEU A 1 276 ? 21.876 10.882 -32.246 1.00 48.34 276 LEU A C 1
ATOM 2036 O O . LEU A 1 276 ? 22.785 10.161 -31.829 1.00 48.34 276 LEU A O 1
ATOM 2040 N N . GLN A 1 277 ? 21.944 11.570 -33.390 1.00 52.72 277 GLN A N 1
ATOM 2041 C CA . GLN A 1 277 ? 23.197 11.702 -34.114 1.00 52.72 277 GLN A CA 1
ATOM 2042 C C . GLN A 1 277 ? 24.209 12.192 -33.086 1.00 52.72 277 GLN A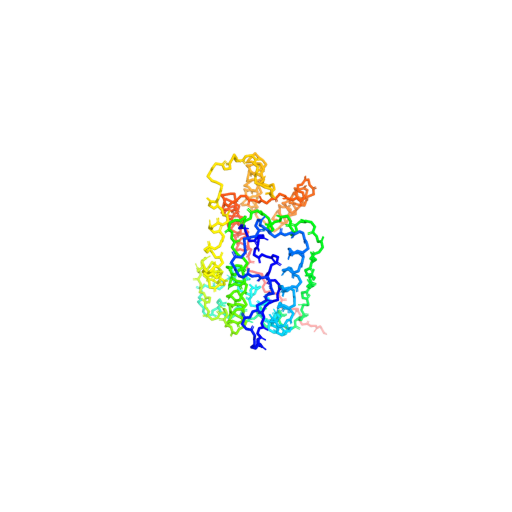 C 1
ATOM 2044 O O . GLN A 1 277 ? 23.995 13.240 -32.469 1.00 52.72 277 GLN A O 1
ATOM 2049 N N . SER A 1 278 ? 25.236 11.376 -32.827 1.00 52.41 278 SER A N 1
ATOM 2050 C CA . SER A 1 278 ? 26.303 11.704 -31.889 1.00 52.41 278 SER A CA 1
ATOM 2051 C C . SER A 1 278 ? 26.719 13.147 -32.155 1.00 52.41 278 SER A C 1
ATOM 2053 O O . SER A 1 278 ? 26.904 13.474 -33.332 1.00 52.41 278 SER A O 1
ATOM 2055 N N . PRO A 1 279 ? 26.813 14.017 -31.130 1.00 58.28 279 PRO A N 1
ATOM 2056 C CA . PRO A 1 279 ? 27.133 15.418 -31.352 1.00 58.28 279 PRO A CA 1
ATOM 2057 C C . PRO A 1 279 ? 28.381 15.481 -32.225 1.00 58.28 279 PRO A C 1
ATOM 2059 O O . PRO A 1 279 ? 29.420 14.929 -31.855 1.00 58.28 279 PRO A O 1
ATOM 2062 N N . THR A 1 280 ? 28.246 16.072 -33.415 1.00 64.81 280 THR A N 1
ATOM 2063 C CA . THR A 1 280 ? 29.366 16.249 -34.336 1.00 64.81 280 THR A CA 1
ATOM 2064 C C . THR A 1 280 ? 30.492 16.902 -33.537 1.00 64.81 280 THR A C 1
ATOM 2066 O O . THR A 1 280 ? 30.241 17.949 -32.929 1.00 64.81 280 THR A O 1
ATOM 2069 N N . PRO A 1 281 ? 31.689 16.289 -33.449 1.00 65.56 281 PRO A N 1
ATOM 2070 C CA . PRO A 1 281 ? 32.776 16.844 -32.659 1.00 65.56 281 PRO A CA 1
ATOM 2071 C C . PRO A 1 281 ? 33.014 18.285 -33.100 1.00 65.56 281 PRO A C 1
ATOM 2073 O O . PRO A 1 281 ? 33.084 18.569 -34.298 1.00 65.56 281 PRO A O 1
ATOM 2076 N N . ALA A 1 282 ? 33.063 19.193 -32.123 1.00 72.50 282 ALA A N 1
ATOM 2077 C CA . ALA A 1 282 ? 33.274 20.606 -32.388 1.00 72.50 282 ALA A CA 1
ATOM 2078 C C . ALA A 1 282 ? 34.543 20.769 -33.244 1.00 72.50 282 ALA A C 1
ATOM 2080 O O . ALA A 1 282 ? 35.555 20.123 -32.944 1.00 72.50 282 ALA A O 1
ATOM 2081 N N . PRO A 1 283 ? 34.508 21.586 -34.313 1.00 71.19 283 PRO A N 1
ATOM 2082 C CA . PRO A 1 283 ? 35.706 21.857 -35.091 1.00 71.19 283 PRO A CA 1
ATOM 2083 C C . PRO A 1 283 ? 36.798 22.415 -34.161 1.00 71.19 283 PRO A C 1
ATOM 2085 O O . PRO A 1 283 ? 36.477 23.188 -33.251 1.00 71.19 283 PRO A O 1
ATOM 2088 N N . PRO A 1 284 ? 38.070 22.012 -34.339 1.00 63.50 284 PRO A N 1
ATOM 2089 C CA . PRO A 1 284 ? 39.161 22.501 -33.505 1.00 63.50 284 PRO A CA 1
ATOM 2090 C C . PRO A 1 284 ? 39.243 24.030 -33.589 1.00 63.50 284 PRO A C 1
ATOM 2092 O O . PRO A 1 284 ? 39.093 24.608 -34.666 1.00 63.50 284 PRO A O 1
ATOM 2095 N N . ALA A 1 285 ? 39.441 24.672 -32.436 1.00 70.19 285 ALA A N 1
ATOM 2096 C CA . ALA A 1 285 ? 39.579 26.122 -32.341 1.00 70.19 285 ALA A CA 1
ATOM 2097 C C . ALA A 1 285 ? 40.829 26.609 -33.114 1.00 70.19 285 ALA A C 1
ATOM 2099 O O . ALA A 1 285 ? 41.826 25.881 -33.127 1.00 70.19 285 ALA A O 1
ATOM 2100 N N . PRO A 1 286 ? 40.769 27.791 -33.762 1.00 72.19 286 PRO A N 1
ATOM 2101 C CA . PRO A 1 286 ? 41.884 28.368 -34.517 1.00 72.19 286 PRO A CA 1
ATOM 2102 C C . PRO A 1 286 ? 43.046 28.831 -33.631 1.00 72.19 286 PRO A C 1
ATOM 2104 O O . PRO A 1 286 ? 42.795 29.225 -32.467 1.00 72.19 286 PRO A O 1
#

Secondary structure (DSSP, 8-state):
--THHHHTT-S--------S-S-SS-TT-BGGG--HHHHHHHHHHHHHHHHHT---HHHHHHHHHHHHHHHHHTT----SHHHHHHHHHHHHHHHHHHT---------TT-HHHHHHHTT-TT-BHHHHHHHHHHHHHHHHHHHT--SGGG--TT-TTHHHHHHHHH--HHHHHHHHHHHHT-TT--TT--SS-B--HHHHHHHHHHHHHHHHHHHH--SHHHHHHHHHHHHHHHHHHHHH-TT-B--HHHHHHHHHHHHHHHHHHHHHHHSSPP---PPPPPPP-

pLDDT: mean 80.69, std 17.12, range [31.69, 96.88]